Protein AF-0000000079327873 (afdb_homodimer)

Secondary structure (DSSP, 8-state):
---EEEEE-TBTTTEE-HHHHHHHHHHHHHHTT----HHHIIIIITTS-HHHHGGGT---HHHHHHHHHHHHHHGGGGGGG-EE-HHHHHHHHHTTTTEEEEEE-SS-HHHHHHHHHHTT-TTT-SEEE-GGG-SS-TTSTHHHHHHHHHHT--GGGEEEEE-SHHHHHHHHHHTSEEEEE-S--/---EEEEE-TBTTTEE-HHHHHHHHHHHHHHTT----HHHIIIIITTS-HHHHGGGT---HHHHHHHHHHHHHHGGGGGGG-EE-HHHHHHHHHHTTTEEEEEE-SS-HHHHHHHHHHTT-TTT-SEEE-GGG-SS-TTSTHHHHHHHHHHT--GGGEEEEE-SHHHHHHHHHHTSEEEEE-S--

Organism: NCBI:txid704125

InterPro domains:
  IPR006439 HAD hydrolase, subfamily IA [TIGR01509] (125-179)
  IPR023198 Phosphoglycolate phosphatase-like, domain 2 [G3DSA:1.10.150.240] (16-84)
  IPR023214 HAD superfamily [G3DSA:3.40.50.1000] (6-181)
  IPR036412 HAD-like superfamily [SSF56784] (1-181)
  IPR041492 Haloacid dehalogenase-like hydrolase [PF13419] (7-180)
  IPR051600 Beta-phosphoglucomutase-like [PTHR46193] (5-179)

Solvent-accessible surface area (backbone atoms only — not comparable to full-atom values): 19542 Å² total; per-residue (Å²): 135,61,75,27,36,36,36,33,27,43,81,36,38,46,23,32,37,59,58,16,53,49,52,16,42,35,54,32,35,44,77,75,75,43,81,71,55,69,70,56,38,64,73,64,34,63,98,50,59,65,79,74,37,45,56,80,79,41,83,50,65,66,56,50,54,50,36,51,54,44,18,62,69,38,35,73,80,31,50,86,56,44,42,73,35,60,69,58,50,47,40,52,63,31,31,47,81,49,22,44,37,32,38,44,36,80,48,48,60,67,60,50,51,51,55,28,47,74,70,74,39,70,77,68,49,77,43,76,40,30,40,84,73,41,93,49,61,73,47,42,28,52,50,59,49,50,54,28,59,75,69,70,40,56,36,88,42,24,40,34,40,24,49,46,72,47,47,44,47,8,38,56,70,50,60,30,44,41,34,38,40,61,85,51,122,134,60,75,27,36,38,35,33,29,43,79,35,37,44,25,34,37,58,60,17,52,47,52,18,42,36,54,30,33,43,78,75,75,44,79,70,54,68,70,55,38,63,73,64,33,65,97,51,59,64,79,75,37,46,54,80,80,42,84,48,65,66,56,49,54,50,37,52,53,44,18,62,68,38,35,72,77,32,52,85,55,44,42,73,33,59,68,58,49,46,39,53,63,32,31,47,81,49,22,44,38,32,37,43,38,78,49,48,60,66,61,51,51,52,55,28,46,74,70,73,40,71,76,69,48,80,42,76,41,29,39,84,72,42,93,47,62,71,45,42,28,51,50,59,49,50,54,28,58,73,68,70,40,55,35,88,42,23,39,33,43,24,49,46,73,48,44,44,48,8,38,56,71,50,58,30,44,40,34,39,41,60,87,53,122

Foldseek 3Di:
DAQFAEEEEDDQWQKQCLVLLQVLLQVLQVVVPWGDDSVRCVVQPPPDDQVRRVCVGDVDPVSSVSSVVSSLVCSLVRLVPMDGPPVVVVVLVVCVVRYAYEYEYAADPVNVCSNCVVVVNNPVHPYYHYNVNDPDDFVALRSVVVVCVVVVHAQDRYEYEEADPRVVNSNVVRNHHYDHDDDND/DAQFAEEEEDDQWQKQCLVLLQVLLQVLQVVVPWHDDSVRCVVQPPPDDQVRRVCVGDVDPVSSVSSVVSSLVCSLVRLVVMDGPPVVVVVLVVCVVRYAYEYEYAADPVNVCSNCVVVVNNPVHPYYHYNVNDPDDFVALRRVVVVCVVVVHAQDRYEYEEADPRVVNSNVVSNHHYDHDDDND

Nearest PDB structures (foldseek):
  2hdo-assembly1_A  TM=8.797E-01  e=5.248E-13  Lactiplantibacillus plantarum
  7ocn-assembly1_B  TM=8.131E-01  e=1.304E-11  Acinetobacter baumannii ATCC 19606 = CIP 70.34 = JCM 6841
  2go7-assembly3_C  TM=8.819E-01  e=4.145E-11  Streptococcus pneumoniae TIGR4
  7ocr-assembly1_B  TM=7.993E-01  e=1.483E-11  Acinetobacter baumannii ATCC 19606 = CIP 70.34 = JCM 6841
  3e58-assembly1_B  TM=7.347E-01  e=3.206E-11  Streptococcus thermophilus LMG 18311

Structure (mmCIF, N/CA/C/O backbone):
data_AF-0000000079327873-model_v1
#
loop_
_entity.id
_entity.type
_entity.pdbx_description
1 polymer 'Haloacid dehalogenase'
#
loop_
_atom_site.group_PDB
_atom_site.id
_atom_site.type_symbol
_atom_site.label_atom_id
_atom_site.label_alt_id
_atom_site.label_comp_id
_atom_site.label_asym_id
_atom_site.label_entity_id
_atom_site.label_seq_id
_atom_site.pdbx_PDB_ins_code
_atom_site.Cartn_x
_atom_site.Cartn_y
_atom_site.Cartn_z
_atom_site.occupancy
_atom_site.B_iso_or_equiv
_atom_site.auth_seq_id
_atom_site.auth_comp_id
_atom_site.auth_asym_id
_atom_site.auth_atom_id
_atom_site.pdbx_PDB_model_num
ATOM 1 N N . MET A 1 1 ? -18.234 12.242 -15.484 1 80.5 1 MET A N 1
ATOM 2 C CA . MET A 1 1 ? -18.188 11.953 -14.047 1 80.5 1 MET A CA 1
ATOM 3 C C . MET A 1 1 ? -17.281 10.766 -13.766 1 80.5 1 MET A C 1
ATOM 5 O O . MET A 1 1 ? -17.297 9.773 -14.5 1 80.5 1 MET A O 1
ATOM 9 N N . LYS A 1 2 ? -16.281 10.977 -12.758 1 93.81 2 LYS A N 1
ATOM 10 C CA . LYS A 1 2 ? -15.383 9.883 -12.414 1 93.81 2 LYS A CA 1
ATOM 11 C C . LYS A 1 2 ? -16.094 8.836 -11.555 1 93.81 2 LYS A C 1
ATOM 13 O O . LYS A 1 2 ? -16.953 9.172 -10.742 1 93.81 2 LYS A O 1
ATOM 18 N N . GLY A 1 3 ? -15.773 7.648 -11.789 1 96.06 3 GLY A N 1
ATOM 19 C CA . GLY A 1 3 ? -16.484 6.566 -11.133 1 96.06 3 GLY A CA 1
ATOM 20 C C . GLY A 1 3 ? -15.758 6.012 -9.93 1 96.06 3 GLY A C 1
ATOM 21 O O . GLY A 1 3 ? -16.25 5.109 -9.25 1 96.06 3 GLY A O 1
ATOM 22 N N . LYS A 1 4 ? -14.562 6.582 -9.617 1 98.75 4 LYS A N 1
ATOM 23 C CA . LYS A 1 4 ? -13.766 6.047 -8.516 1 98.75 4 LYS A CA 1
ATOM 24 C C . LYS A 1 4 ? -13.156 7.168 -7.68 1 98.75 4 LYS A C 1
ATOM 26 O O . LYS A 1 4 ? -13.164 8.328 -8.086 1 98.75 4 LYS A O 1
ATOM 31 N N . LEU A 1 5 ? -12.703 6.82 -6.461 1 98.88 5 LEU A N 1
ATOM 32 C CA . LEU A 1 5 ? -12.141 7.777 -5.52 1 98.88 5 LEU A CA 1
ATOM 33 C C . LEU A 1 5 ? -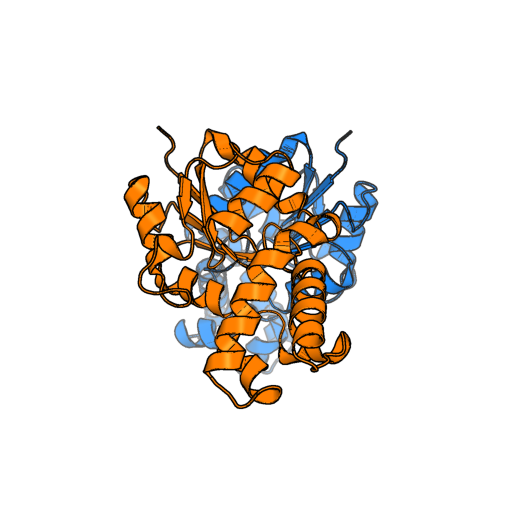10.836 7.25 -4.922 1 98.88 5 LEU A C 1
ATOM 35 O O . LEU A 1 5 ? -10.766 6.09 -4.516 1 98.88 5 LEU A O 1
ATOM 39 N N . ALA A 1 6 ? -9.805 8.031 -5.039 1 98.94 6 ALA A N 1
ATOM 40 C CA . ALA A 1 6 ? -8.562 7.777 -4.309 1 98.94 6 ALA A CA 1
ATOM 41 C C . ALA A 1 6 ? -8.375 8.789 -3.184 1 98.94 6 ALA A C 1
ATOM 43 O O . ALA A 1 6 ? -8.422 10 -3.414 1 98.94 6 ALA A O 1
ATOM 44 N N . ILE A 1 7 ? -8.195 8.281 -1.948 1 98.94 7 ILE A N 1
ATOM 45 C CA . ILE A 1 7 ? -7.996 9.125 -0.775 1 98.94 7 ILE A CA 1
ATOM 46 C C . ILE A 1 7 ? -6.566 8.969 -0.263 1 98.94 7 ILE A C 1
ATOM 48 O O . ILE A 1 7 ? -6.098 7.848 -0.047 1 98.94 7 ILE A O 1
ATOM 52 N N . LEU A 1 8 ? -5.867 10.023 -0.11 1 98.88 8 LEU A N 1
ATOM 53 C CA . LEU A 1 8 ? -4.504 10.008 0.402 1 98.88 8 LEU A CA 1
ATOM 54 C C . LEU A 1 8 ? -4.426 10.703 1.76 1 98.88 8 LEU A C 1
ATOM 56 O O . LEU A 1 8 ? -5.047 11.75 1.964 1 98.88 8 LEU A O 1
ATOM 60 N N . ASP A 1 9 ? -3.668 10.062 2.658 1 98.19 9 ASP A N 1
ATOM 61 C CA . ASP A 1 9 ? -3.219 10.766 3.854 1 98.19 9 ASP A CA 1
ATOM 62 C C . ASP A 1 9 ? -2.064 11.711 3.529 1 98.19 9 ASP A C 1
ATOM 64 O O . ASP A 1 9 ? -1.476 11.633 2.449 1 98.19 9 ASP A O 1
ATOM 68 N N . LEU A 1 10 ? -1.863 12.633 4.441 1 97.44 10 LEU A N 1
ATOM 69 C CA . LEU A 1 10 ? -0.859 13.664 4.191 1 97.44 10 LEU A CA 1
ATOM 70 C C . LEU A 1 10 ? 0.468 13.297 4.848 1 97.44 10 LEU A C 1
ATOM 72 O O . LEU A 1 10 ? 1.388 12.82 4.18 1 97.44 10 LEU A O 1
ATOM 76 N N . ASP A 1 11 ? 0.515 13.336 6.195 1 95 11 ASP A N 1
ATOM 77 C CA . ASP A 1 11 ? 1.751 13.148 6.945 1 95 11 ASP A CA 1
ATOM 78 C C . ASP A 1 11 ? 2.137 11.672 7.004 1 95 11 ASP A C 1
ATOM 80 O O . ASP A 1 11 ? 1.346 10.828 7.438 1 95 11 ASP A O 1
ATOM 84 N N . GLY A 1 12 ? 3.336 11.422 6.512 1 95.44 12 GLY A N 1
ATOM 85 C CA . GLY A 1 12 ? 3.828 10.047 6.516 1 95.44 12 GLY A CA 1
ATOM 86 C C . GLY A 1 12 ? 3.406 9.258 5.293 1 95.44 12 GLY A C 1
ATOM 87 O O . GLY A 1 12 ? 3.885 8.148 5.07 1 95.44 12 GLY A O 1
ATOM 88 N N . THR A 1 13 ? 2.518 9.859 4.445 1 97.56 13 THR A N 1
ATOM 89 C CA . THR A 1 13 ? 1.988 9.18 3.268 1 97.56 13 THR A CA 1
ATOM 90 C C . THR A 1 13 ? 2.369 9.93 1.996 1 97.56 13 THR A C 1
ATOM 92 O O . THR A 1 13 ? 3.303 9.539 1.293 1 97.56 13 THR A O 1
ATOM 95 N N . LEU A 1 14 ? 1.77 11.086 1.778 1 98.19 14 LEU A N 1
ATOM 96 C CA . LEU A 1 14 ? 2.131 11.883 0.614 1 98.19 14 LEU A CA 1
ATOM 97 C C . LEU A 1 14 ? 3.422 12.656 0.862 1 98.19 14 LEU A C 1
ATOM 99 O O . LEU A 1 14 ? 4.184 12.922 -0.072 1 98.19 14 LEU A O 1
ATOM 103 N N . PHE A 1 15 ? 3.637 12.93 2.168 1 97.81 15 PHE A N 1
ATOM 104 C CA . PHE A 1 15 ? 4.844 13.641 2.566 1 97.81 15 PHE A CA 1
ATOM 105 C C . PHE A 1 15 ? 5.523 12.938 3.738 1 97.81 15 PHE A C 1
ATOM 107 O O . PHE A 1 15 ? 4.855 12.461 4.656 1 97.81 15 PHE A O 1
ATOM 114 N N . ASP A 1 16 ? 6.832 12.898 3.678 1 96.88 16 ASP A N 1
ATOM 115 C CA . ASP A 1 16 ? 7.609 12.703 4.895 1 96.88 16 ASP A CA 1
ATOM 116 C C . ASP A 1 16 ? 7.801 14.016 5.648 1 96.88 16 ASP A C 1
ATOM 118 O O . ASP A 1 16 ? 8.609 14.852 5.25 1 96.88 16 ASP A O 1
ATOM 122 N N . THR A 1 17 ? 7.02 14.148 6.719 1 96.31 17 THR A N 1
ATOM 123 C CA . THR A 1 17 ? 7.039 15.398 7.473 1 96.31 17 THR A CA 1
ATOM 124 C C . THR A 1 17 ? 7.691 15.195 8.836 1 96.31 17 THR A C 1
ATOM 126 O O . THR A 1 17 ? 7.586 16.062 9.711 1 96.31 17 THR A O 1
ATOM 129 N N . LYS A 1 18 ? 8.359 14.109 9.047 1 96.12 18 LYS A N 1
ATOM 130 C CA . LYS A 1 18 ? 8.953 13.781 10.336 1 96.12 18 LYS A CA 1
ATOM 131 C C . LYS A 1 18 ? 9.898 14.875 10.805 1 96.12 18 LYS A C 1
ATOM 133 O O . LYS A 1 18 ? 9.781 15.367 11.93 1 96.12 18 LYS A O 1
ATOM 138 N N . GLU A 1 19 ? 10.82 15.289 9.969 1 97.06 19 GLU A N 1
ATOM 139 C CA . GLU A 1 19 ? 11.789 16.312 10.336 1 97.06 19 GLU A CA 1
ATOM 140 C C . GLU A 1 19 ? 11.109 17.672 10.555 1 97.06 19 GLU A C 1
ATOM 142 O O . GLU A 1 19 ? 11.5 18.422 11.438 1 97.06 19 GLU A O 1
ATOM 147 N N . VAL A 1 20 ? 10.117 17.938 9.742 1 97.62 20 VAL A N 1
ATOM 148 C CA . VAL A 1 20 ? 9.352 19.172 9.891 1 97.62 20 VAL A CA 1
ATOM 149 C C . VAL A 1 20 ? 8.727 19.219 11.281 1 97.62 20 VAL A C 1
ATOM 151 O O . VAL A 1 20 ? 8.906 20.203 12.008 1 97.62 20 VAL A O 1
ATOM 154 N N . ASN A 1 21 ? 8.047 18.141 11.633 1 96.38 21 ASN A N 1
ATOM 155 C CA . ASN A 1 21 ? 7.367 18.062 12.922 1 96.38 21 ASN A CA 1
ATOM 156 C C . ASN A 1 21 ? 8.352 18.078 14.086 1 96.38 21 ASN A C 1
ATOM 158 O O . ASN A 1 21 ? 8.125 18.75 15.094 1 96.38 21 ASN A O 1
ATOM 162 N N . TYR A 1 22 ? 9.453 17.391 13.93 1 97.12 22 TYR A N 1
ATOM 163 C CA . TYR A 1 22 ? 10.469 17.359 14.977 1 97.12 22 TYR A CA 1
ATOM 164 C C . TYR A 1 22 ? 11.008 18.766 15.25 1 97.12 22 TYR A C 1
ATOM 166 O O . TYR A 1 22 ? 11.031 19.203 16.406 1 97.12 22 TYR A O 1
ATOM 174 N N . MET A 1 23 ? 11.406 19.453 14.211 1 98.31 23 MET A N 1
ATOM 175 C CA . MET A 1 23 ? 12 20.781 14.367 1 98.31 23 MET A CA 1
ATOM 176 C C . MET A 1 23 ? 10.992 21.75 14.961 1 98.31 23 MET A C 1
ATOM 178 O O . MET A 1 23 ? 11.344 22.578 15.812 1 98.31 23 MET A O 1
ATOM 182 N N . ALA A 1 24 ? 9.773 21.672 14.5 1 97.75 24 ALA A N 1
ATOM 183 C CA . ALA A 1 24 ? 8.727 22.531 15.023 1 97.75 24 ALA A CA 1
ATOM 184 C C . ALA A 1 24 ? 8.5 22.281 16.516 1 97.75 24 ALA A C 1
ATOM 186 O O . ALA A 1 24 ? 8.43 23.219 17.312 1 97.75 24 ALA A O 1
ATOM 187 N N . TYR A 1 25 ? 8.469 21 16.922 1 97.38 25 TYR A N 1
ATOM 188 C CA . TYR A 1 25 ? 8.273 20.672 18.328 1 97.38 25 TYR A CA 1
ATOM 189 C C . TYR A 1 25 ? 9.492 21.062 19.156 1 97.38 25 TYR A C 1
ATOM 191 O O . TYR A 1 25 ? 9.359 21.578 20.266 1 97.38 25 TYR A O 1
ATOM 199 N N . LYS A 1 26 ? 10.641 20.781 18.609 1 97.94 26 LYS A N 1
ATOM 200 C CA . LYS A 1 26 ? 11.867 21.141 19.312 1 97.94 26 LYS A CA 1
ATOM 201 C C . LYS A 1 26 ? 11.898 22.625 19.641 1 97.94 26 LYS A C 1
ATOM 203 O O . LYS A 1 26 ? 12.125 23.016 20.781 1 97.94 26 LYS A O 1
ATOM 208 N N . THR A 1 27 ? 11.641 23.453 18.656 1 98.31 27 THR A N 1
ATOM 209 C CA . THR A 1 27 ? 11.656 24.906 18.844 1 98.31 27 THR A CA 1
ATOM 210 C C . THR A 1 27 ? 10.562 25.344 19.812 1 98.31 27 THR A C 1
ATOM 212 O O . THR A 1 27 ? 10.812 26.141 20.719 1 98.31 27 THR A O 1
ATOM 215 N N . ALA A 1 28 ? 9.32 24.797 19.656 1 97.75 28 ALA A N 1
ATOM 216 C CA . ALA A 1 28 ? 8.211 25.141 20.547 1 97.75 28 ALA A CA 1
ATOM 217 C C . ALA A 1 28 ? 8.539 24.781 22 1 97.75 28 ALA A C 1
ATOM 219 O O . ALA A 1 28 ? 8.305 25.578 22.906 1 97.75 28 ALA A O 1
ATOM 220 N N . LEU A 1 29 ? 9.086 23.594 22.188 1 97.44 29 LEU A N 1
ATOM 221 C CA . LEU A 1 29 ? 9.445 23.125 23.531 1 97.44 29 LEU A CA 1
ATOM 222 C C . LEU A 1 29 ? 10.531 24 24.141 1 97.44 29 LEU A C 1
ATOM 224 O O . LEU A 1 29 ? 10.461 24.359 25.312 1 97.44 29 LEU A O 1
ATOM 228 N N . GLU A 1 30 ? 11.5 24.391 23.344 1 97.44 30 GLU A N 1
ATOM 229 C CA . GLU A 1 30 ? 12.602 25.219 23.812 1 97.44 30 GLU A CA 1
ATOM 230 C C . GLU A 1 30 ? 12.094 26.578 24.328 1 97.44 30 GLU A C 1
ATOM 232 O O . GLU A 1 30 ? 12.617 27.109 25.297 1 97.44 30 GLU A O 1
ATOM 237 N N . GLU A 1 31 ? 11.117 27.109 23.688 1 97 31 GLU A N 1
ATOM 238 C CA . GLU A 1 31 ? 10.531 28.391 24.078 1 97 31 GLU A CA 1
ATOM 239 C C . GLU A 1 31 ? 9.906 28.297 25.469 1 97 31 GLU A C 1
ATOM 241 O O . GLU A 1 31 ? 9.727 29.328 26.141 1 97 31 GLU A O 1
ATOM 246 N N . TYR A 1 32 ? 9.547 27.094 25.938 1 95.5 32 TYR A N 1
ATOM 247 C CA . TYR A 1 32 ? 8.93 26.906 27.234 1 95.5 32 TYR A CA 1
ATOM 248 C C . TYR A 1 32 ? 9.914 26.281 28.219 1 95.5 32 TYR A C 1
ATOM 250 O O . TYR A 1 32 ? 9.531 25.875 29.328 1 95.5 32 TYR A O 1
ATOM 258 N N . GLY A 1 33 ? 11.172 26.094 27.766 1 95.56 33 GLY A N 1
ATOM 259 C CA . GLY A 1 33 ? 12.227 25.656 28.672 1 95.56 33 GLY A CA 1
ATOM 260 C C . GLY A 1 33 ? 12.422 24.156 28.656 1 95.56 33 GLY A C 1
ATOM 261 O O . GLY A 1 33 ? 13.062 23.609 29.547 1 95.56 33 GLY A O 1
ATOM 262 N N . TYR A 1 34 ? 11.812 23.453 27.703 1 96.44 34 TYR A N 1
ATOM 263 C CA . TYR A 1 34 ? 11.969 22.016 27.578 1 96.44 34 TYR A CA 1
ATOM 264 C C . TYR A 1 34 ? 12.828 21.656 26.375 1 96.44 34 TYR A C 1
ATOM 266 O O . TYR A 1 34 ? 13.141 22.531 25.547 1 96.44 34 TYR A O 1
ATOM 274 N N . THR A 1 35 ? 13.289 20.484 26.359 1 95.5 35 THR A N 1
ATOM 275 C CA . THR A 1 35 ? 14.07 19.984 25.234 1 95.5 35 THR A CA 1
ATOM 276 C C . THR A 1 35 ? 13.602 18.594 24.828 1 95.5 35 THR A C 1
ATOM 278 O O . THR A 1 35 ? 12.93 17.906 25.594 1 95.5 35 THR A O 1
ATOM 281 N N . ILE A 1 36 ? 13.859 18.281 23.594 1 96 36 ILE A N 1
ATOM 282 C CA . ILE A 1 36 ? 13.555 16.953 23.078 1 96 36 ILE A CA 1
ATOM 283 C C . ILE A 1 36 ? 14.648 16.5 22.109 1 96 36 ILE A C 1
ATOM 285 O O . ILE A 1 36 ? 15.031 17.266 21.203 1 96 36 ILE A O 1
ATOM 289 N N . GLU A 1 37 ? 15.164 15.312 22.297 1 96.62 37 GLU A N 1
ATOM 290 C CA . GLU A 1 37 ? 16.188 14.75 21.406 1 96.62 37 GLU A CA 1
ATOM 291 C C . GLU A 1 37 ? 15.547 14.07 20.203 1 96.62 37 GLU A C 1
ATOM 293 O O . GLU A 1 37 ? 14.461 13.484 20.312 1 96.62 37 GLU A O 1
ATOM 298 N N . TYR A 1 38 ? 16.25 14.102 19.094 1 96.62 38 TYR A N 1
ATOM 299 C CA . TYR A 1 38 ? 15.719 13.562 17.844 1 96.62 38 TYR A CA 1
ATOM 300 C C . TYR A 1 38 ? 15.391 12.086 17.984 1 96.62 38 TYR A C 1
ATOM 302 O O . TYR A 1 38 ? 14.305 11.641 17.594 1 96.62 38 TYR A O 1
ATOM 310 N N . ASP A 1 39 ? 16.297 11.359 18.578 1 96 39 ASP A N 1
ATOM 311 C CA . ASP A 1 39 ? 16.094 9.922 18.703 1 96 39 ASP A CA 1
ATOM 312 C C . ASP A 1 39 ? 14.875 9.609 19.562 1 96 39 ASP A C 1
ATOM 314 O O . ASP A 1 39 ? 14.117 8.68 19.281 1 96 39 ASP A O 1
ATOM 318 N N . TYR A 1 40 ? 14.766 10.383 20.594 1 95.19 40 TYR A N 1
ATOM 319 C CA . TYR A 1 40 ? 13.602 10.219 21.453 1 95.19 40 TYR A CA 1
ATOM 320 C C . TYR A 1 40 ? 12.312 10.516 20.703 1 95.19 40 TYR A C 1
ATOM 322 O O . TYR A 1 40 ? 11.352 9.75 20.781 1 95.19 40 TYR A O 1
ATOM 330 N N . TYR A 1 41 ? 12.344 11.602 19.984 1 95.56 41 TYR A N 1
ATOM 331 C CA . TYR A 1 41 ? 11.18 11.977 19.188 1 95.56 41 TYR A CA 1
ATOM 332 C C . TYR A 1 41 ? 10.797 10.867 18.219 1 95.56 41 TYR A C 1
ATOM 334 O O . TYR A 1 41 ? 9.625 10.469 18.156 1 95.56 41 TYR A O 1
ATOM 342 N N . CYS A 1 42 ? 11.766 10.312 17.5 1 93.06 42 CYS A N 1
ATOM 343 C CA . CYS A 1 42 ? 11.531 9.281 16.484 1 93.06 42 CYS A CA 1
ATOM 344 C C . CYS A 1 42 ? 10.969 8.016 17.125 1 93.06 42 CYS A C 1
ATOM 346 O O . CYS A 1 42 ? 10.094 7.367 16.547 1 93.06 42 CYS A O 1
ATOM 348 N N . GLN A 1 43 ? 11.359 7.773 18.266 1 91.31 43 GLN A N 1
ATOM 349 C CA . GLN A 1 43 ? 11.023 6.5 18.891 1 91.31 43 GLN A CA 1
ATOM 350 C C . GLN A 1 43 ? 9.695 6.59 19.641 1 91.31 43 GLN A C 1
ATOM 352 O O . GLN A 1 43 ? 8.914 5.641 19.641 1 91.31 43 GLN A O 1
ATOM 357 N N . TYR A 1 44 ? 9.391 7.797 20.188 1 91.06 44 TYR A N 1
ATOM 358 C CA . TYR A 1 44 ? 8.312 7.809 21.156 1 91.06 44 TYR A CA 1
ATOM 359 C C . TYR A 1 44 ? 7.238 8.82 20.781 1 91.06 44 TYR A C 1
ATOM 361 O O . TYR A 1 44 ? 6.145 8.812 21.344 1 91.06 44 TYR A O 1
ATOM 369 N N . CYS A 1 45 ? 7.547 9.648 19.844 1 91.31 45 CYS A N 1
ATOM 370 C CA . CYS A 1 45 ? 6.625 10.758 19.625 1 91.31 45 CYS A CA 1
ATOM 371 C C . CYS A 1 45 ? 6.062 10.719 18.203 1 91.31 45 CYS A C 1
ATOM 373 O O . CYS A 1 45 ? 4.859 10.906 18.016 1 91.31 45 CYS A O 1
ATOM 375 N N . ASN A 1 46 ? 6.922 10.406 17.234 1 90.31 46 ASN A N 1
ATOM 376 C CA . ASN A 1 46 ? 6.535 10.469 15.828 1 90.31 46 ASN A CA 1
ATOM 377 C C . ASN A 1 46 ? 5.336 9.57 15.539 1 90.31 46 ASN A C 1
ATOM 379 O O . ASN A 1 46 ? 5.312 8.406 15.945 1 90.31 46 ASN A O 1
ATOM 383 N N . GLY A 1 47 ? 4.383 10.148 14.836 1 82.44 47 GLY A N 1
ATOM 384 C CA . GLY A 1 47 ? 3.205 9.383 14.438 1 82.44 47 GLY A CA 1
ATOM 385 C C . GLY A 1 47 ? 2.162 9.289 15.539 1 82.44 47 GLY A C 1
ATOM 386 O O . GLY A 1 47 ? 1.106 8.68 15.344 1 82.44 47 GLY A O 1
ATOM 387 N N . ARG A 1 48 ? 2.404 9.859 16.641 1 84.31 48 ARG A N 1
ATOM 388 C CA . ARG A 1 48 ? 1.486 9.797 17.781 1 84.31 48 ARG A CA 1
ATOM 389 C C . ARG A 1 48 ? 0.797 11.141 18 1 84.31 48 ARG A C 1
ATOM 391 O O . ARG A 1 48 ? 1.32 12.18 17.609 1 84.31 48 ARG A O 1
ATOM 398 N N . HIS A 1 49 ? -0.373 10.953 18.625 1 83.56 49 HIS A N 1
ATOM 399 C CA . HIS A 1 49 ? -1.055 12.18 19.016 1 83.56 49 HIS A CA 1
ATOM 400 C C . HIS A 1 49 ? -0.248 12.945 20.062 1 83.56 49 HIS A C 1
ATOM 402 O O . HIS A 1 49 ? 0.359 12.336 20.953 1 83.56 49 HIS A O 1
ATOM 408 N N . TYR A 1 50 ? -0.338 14.219 19.969 1 89.69 50 TYR A N 1
ATOM 409 C CA . TYR A 1 50 ? 0.544 15.039 20.797 1 89.69 50 TYR A CA 1
ATOM 410 C C . TYR A 1 50 ? 0.272 14.812 22.281 1 89.69 50 TYR A C 1
ATOM 412 O O . TYR A 1 50 ? 1.185 14.898 23.094 1 89.69 50 TYR A O 1
ATOM 420 N N . THR A 1 51 ? -0.983 14.484 22.656 1 88.69 51 THR A N 1
ATOM 421 C CA . THR A 1 51 ? -1.322 14.273 24.062 1 88.69 51 THR A CA 1
ATOM 422 C C . THR A 1 51 ? -0.708 12.977 24.578 1 88.69 51 THR A C 1
ATOM 424 O O . THR A 1 51 ? -0.617 12.758 25.781 1 88.69 51 THR A O 1
ATOM 427 N N . ASP A 1 52 ? -0.276 12.148 23.656 1 87.44 52 ASP A N 1
ATOM 428 C CA . ASP A 1 52 ? 0.271 10.852 24.047 1 87.44 52 ASP A CA 1
ATOM 429 C C . ASP A 1 52 ? 1.752 10.969 24.391 1 87.44 52 ASP A C 1
ATOM 431 O O . ASP A 1 52 ? 2.287 10.125 25.109 1 87.44 52 ASP A O 1
ATOM 435 N N . PHE A 1 53 ? 2.371 11.992 23.875 1 90.25 53 PHE A N 1
ATOM 436 C CA . PHE A 1 53 ? 3.807 12 24.141 1 90.25 53 PHE A CA 1
ATOM 437 C C . PHE A 1 53 ? 4.215 13.258 24.891 1 90.25 53 PHE A C 1
ATOM 439 O O . PHE A 1 53 ? 5.207 13.25 25.625 1 90.25 53 PHE A O 1
ATOM 446 N N . LEU A 1 54 ? 3.529 14.383 24.797 1 93.5 54 LEU A N 1
ATOM 447 C CA . LEU A 1 54 ? 3.918 15.609 25.484 1 93.5 54 LEU A CA 1
ATOM 448 C C . LEU A 1 54 ? 3.746 15.477 26.984 1 93.5 54 LEU A C 1
ATOM 450 O O . LEU A 1 54 ? 4.461 16.125 27.766 1 93.5 54 LEU A O 1
ATOM 454 N N . HIS A 1 55 ? 2.828 14.648 27.359 1 91.69 55 HIS A N 1
ATOM 455 C CA . HIS A 1 55 ? 2.566 14.461 28.781 1 91.69 55 HIS A CA 1
ATOM 456 C C . HIS A 1 55 ? 3.77 13.836 29.484 1 91.69 55 HIS A C 1
ATOM 458 O O . HIS A 1 55 ? 3.908 13.961 30.703 1 91.69 55 HIS A O 1
ATOM 464 N N . ASN A 1 56 ? 4.613 13.156 28.719 1 90.31 56 ASN A N 1
ATOM 465 C CA . ASN A 1 56 ? 5.824 12.57 29.281 1 90.31 56 ASN A CA 1
ATOM 466 C C . ASN A 1 56 ? 6.883 13.633 29.562 1 90.31 56 ASN A C 1
ATOM 468 O O . ASN A 1 56 ? 7.816 13.391 30.328 1 90.31 56 ASN A O 1
ATOM 472 N N . ILE A 1 57 ? 6.746 14.789 28.984 1 89.5 57 ILE A N 1
ATOM 473 C CA . ILE A 1 57 ? 7.73 15.859 29.094 1 89.5 57 ILE A CA 1
ATOM 474 C C . ILE A 1 57 ? 7.188 16.969 29.984 1 89.5 57 ILE A C 1
ATOM 476 O O . ILE A 1 57 ? 7.926 17.562 30.781 1 89.5 57 ILE A O 1
ATOM 480 N N . ILE A 1 58 ? 5.895 17.203 29.844 1 90.38 58 ILE A N 1
ATOM 481 C CA . ILE A 1 58 ? 5.227 18.344 30.484 1 90.38 58 ILE A CA 1
ATOM 482 C C . ILE A 1 58 ? 4.012 17.844 31.266 1 90.38 58 ILE A C 1
ATOM 484 O O . ILE A 1 58 ? 3.195 17.078 30.75 1 90.38 58 ILE A O 1
ATOM 488 N N . LYS A 1 59 ? 3.822 18.328 32.5 1 88.12 59 LYS A N 1
ATOM 489 C CA . LYS A 1 59 ? 2.725 17.844 33.312 1 88.12 59 LYS A CA 1
ATOM 490 C C . LYS A 1 59 ? 1.511 18.766 33.219 1 88.12 59 LYS A C 1
ATOM 492 O O . LYS A 1 59 ? 0.369 18.312 33.281 1 88.12 59 LYS A O 1
ATOM 497 N N . SER A 1 60 ? 1.718 19.969 32.844 1 91.56 60 SER A N 1
ATOM 498 C CA . SER A 1 60 ? 0.634 20.938 32.781 1 91.56 60 SER A CA 1
ATOM 499 C C . SER A 1 60 ? -0.159 20.781 31.484 1 91.56 60 SER A C 1
ATOM 501 O O . SER A 1 60 ? 0.388 20.938 30.391 1 91.56 60 SER A O 1
ATOM 503 N N . LYS A 1 61 ? -1.418 20.609 31.594 1 92.81 61 LYS A N 1
ATOM 504 C CA . LYS A 1 61 ? -2.289 20.469 30.422 1 92.81 61 LYS A CA 1
ATOM 505 C C . LYS A 1 61 ? -2.318 21.766 29.609 1 92.81 61 LYS A C 1
ATOM 507 O O . LYS A 1 61 ? -2.322 21.719 28.375 1 92.81 61 LYS A O 1
ATOM 512 N N . ASP A 1 62 ? -2.359 22.766 30.297 1 93.88 62 ASP A N 1
ATOM 513 C CA . ASP A 1 62 ? -2.377 24.062 29.609 1 93.88 62 ASP A CA 1
ATOM 514 C C . ASP A 1 62 ? -1.1 24.266 28.797 1 93.88 62 ASP A C 1
ATOM 516 O O . ASP A 1 62 ? -1.152 24.734 27.672 1 93.88 62 ASP A O 1
ATOM 520 N N . GLU A 1 63 ? -0.03 23.922 29.406 1 94.56 63 GLU A N 1
ATOM 521 C CA . GLU A 1 63 ? 1.244 24.078 28.703 1 94.56 63 GLU A CA 1
ATOM 522 C C . GLU A 1 63 ? 1.311 23.156 27.484 1 94.56 63 GLU A C 1
ATOM 524 O O . GLU A 1 63 ? 1.832 23.547 26.438 1 94.56 63 GLU A O 1
ATOM 529 N N . ILE A 1 64 ? 0.757 22 27.656 1 95.81 64 ILE A N 1
ATOM 530 C CA . ILE A 1 64 ? 0.726 21.047 26.547 1 95.81 64 ILE A CA 1
ATOM 531 C C . ILE A 1 64 ? -0.028 21.656 25.359 1 95.81 64 ILE A C 1
ATOM 533 O O . ILE A 1 64 ? 0.469 21.641 24.234 1 95.81 64 ILE A O 1
ATOM 537 N N . GLU A 1 65 ? -1.138 22.172 25.594 1 95.69 65 GLU A N 1
ATOM 538 C CA . GLU A 1 65 ? -1.952 22.766 24.547 1 95.69 65 GLU A CA 1
ATOM 539 C C . GLU A 1 65 ? -1.248 23.969 23.906 1 95.69 65 GLU A C 1
ATOM 541 O O . GLU A 1 65 ? -1.268 24.125 22.688 1 95.69 65 GLU A O 1
ATOM 546 N N . ASN A 1 66 ? -0.636 24.734 24.781 1 96.38 66 ASN A N 1
ATOM 547 C CA . ASN A 1 66 ? 0.075 25.906 24.297 1 96.38 66 ASN A CA 1
ATOM 548 C C . ASN A 1 66 ? 1.263 25.516 23.406 1 96.38 66 ASN A C 1
ATOM 550 O O . ASN A 1 66 ? 1.513 26.156 22.391 1 96.38 66 ASN A O 1
ATOM 554 N N . ILE A 1 67 ? 1.938 24.562 23.812 1 96.44 67 ILE A N 1
ATOM 555 C CA . ILE A 1 67 ? 3.102 24.109 23.062 1 96.44 67 ILE A CA 1
ATOM 556 C C . ILE A 1 67 ? 2.658 23.531 21.719 1 96.44 67 ILE A C 1
ATOM 558 O O . ILE A 1 67 ? 3.281 23.797 20.688 1 96.44 67 ILE A O 1
ATOM 562 N N . HIS A 1 68 ? 1.614 22.797 21.734 1 95.38 68 HIS A N 1
ATOM 563 C CA . HIS A 1 68 ? 1.09 22.25 20.484 1 95.38 68 HIS A CA 1
ATOM 564 C C . HIS A 1 68 ? 0.647 23.359 19.531 1 95.38 68 HIS A C 1
ATOM 566 O O . HIS A 1 68 ? 0.917 23.297 18.328 1 95.38 68 HIS A O 1
ATOM 572 N N . LYS A 1 69 ? -0.018 24.312 20.062 1 95.62 69 LYS A N 1
ATOM 573 C CA . LYS A 1 69 ? -0.42 25.469 19.266 1 95.62 69 LYS A CA 1
ATOM 574 C C . LYS A 1 69 ? 0.795 26.172 18.672 1 95.62 69 LYS A C 1
ATOM 576 O O . LYS A 1 69 ? 0.788 26.562 17.5 1 95.62 69 LYS A O 1
ATOM 581 N N . ARG A 1 70 ? 1.774 26.344 19.531 1 97 70 ARG A N 1
ATOM 582 C CA . ARG A 1 70 ? 3.006 26.984 19.078 1 97 70 ARG A CA 1
ATOM 583 C C . ARG A 1 70 ? 3.676 26.172 17.984 1 97 70 ARG A C 1
ATOM 585 O O . ARG A 1 70 ? 4.152 26.734 16.984 1 97 70 ARG A O 1
ATOM 592 N N . LYS A 1 71 ? 3.715 24.891 18.156 1 97 71 LYS A N 1
ATOM 593 C CA . LYS A 1 71 ? 4.266 23.984 17.141 1 97 71 LYS A CA 1
ATOM 594 C C . LYS A 1 71 ? 3.562 24.172 15.797 1 97 71 LYS A C 1
ATOM 596 O O . LYS A 1 71 ? 4.211 24.219 14.75 1 97 71 LYS A O 1
ATOM 601 N N . LYS A 1 72 ? 2.264 24.297 15.758 1 95.44 72 LYS A N 1
ATOM 602 C CA . LYS A 1 72 ? 1.481 24.484 14.539 1 95.44 72 LYS A CA 1
ATOM 603 C C . LYS A 1 72 ? 1.882 25.781 13.836 1 95.44 72 LYS A C 1
ATOM 605 O O . LYS A 1 72 ? 1.97 25.828 12.609 1 95.44 72 LYS A O 1
ATOM 610 N N . GLU A 1 73 ? 2.184 26.734 14.648 1 96.44 73 GLU A N 1
ATOM 611 C CA . GLU A 1 73 ? 2.586 28.031 14.102 1 96.44 73 GLU A CA 1
ATOM 612 C C . GLU A 1 73 ? 3.973 27.953 13.469 1 96.44 73 GLU A C 1
ATOM 614 O O . GLU A 1 73 ? 4.258 28.656 12.508 1 96.44 73 GLU A O 1
ATOM 619 N N . LEU A 1 74 ? 4.773 27.109 14.008 1 97.44 74 LEU A N 1
ATOM 620 C CA . LEU A 1 74 ? 6.168 27.016 13.594 1 97.44 74 LEU A CA 1
ATOM 621 C C . LEU A 1 74 ? 6.32 26.062 12.414 1 97.44 74 LEU A C 1
ATOM 623 O O . LEU A 1 74 ? 7.355 26.047 11.742 1 97.44 74 LEU A O 1
ATOM 627 N N . TYR A 1 75 ? 5.277 25.297 12.141 1 96.75 75 TYR A N 1
ATOM 628 C CA . TYR A 1 75 ? 5.289 24.219 11.148 1 96.75 75 TYR A CA 1
ATOM 629 C C . TYR A 1 75 ? 5.793 24.734 9.805 1 96.75 75 TYR A C 1
ATOM 631 O O . TYR A 1 75 ? 6.719 24.156 9.219 1 96.75 75 TYR A O 1
ATOM 639 N N . SER A 1 76 ? 5.316 25.875 9.336 1 96.5 76 SER A N 1
ATOM 640 C CA . SER A 1 76 ? 5.605 26.391 8 1 96.5 76 SER A CA 1
ATOM 641 C C . SER A 1 76 ? 7.078 26.766 7.859 1 96.5 76 SER A C 1
ATOM 643 O O . SER A 1 76 ? 7.641 26.703 6.766 1 96.5 76 SER A O 1
ATOM 645 N N . LYS A 1 77 ? 7.672 27.109 8.984 1 97.38 77 LYS A N 1
ATOM 646 C CA . LYS A 1 77 ? 9.07 27.531 8.984 1 97.38 77 LYS A CA 1
ATOM 647 C C . LYS A 1 77 ? 9.984 26.375 8.562 1 97.38 77 LYS A C 1
ATOM 649 O O . LYS A 1 77 ? 11.078 26.609 8.047 1 97.38 77 LYS A O 1
ATOM 654 N N . TYR A 1 78 ? 9.516 25.203 8.664 1 98.25 78 TYR A N 1
ATOM 655 C CA . TYR A 1 78 ? 10.422 24.062 8.5 1 98.25 78 TYR A CA 1
ATOM 656 C C . TYR A 1 78 ? 10.016 23.219 7.305 1 98.25 78 TYR A C 1
ATOM 658 O O . TYR A 1 78 ? 10.523 22.109 7.129 1 98.25 78 TYR A O 1
ATOM 666 N N . LEU A 1 79 ? 9.172 23.703 6.445 1 98.25 79 LEU A N 1
ATOM 667 C CA . LEU A 1 79 ? 8.602 22.922 5.34 1 98.25 79 LEU A CA 1
ATOM 668 C C . LEU A 1 79 ? 9.68 22.562 4.324 1 98.25 79 LEU A C 1
ATOM 670 O O . LEU A 1 79 ? 9.484 21.656 3.506 1 98.25 79 LEU A O 1
ATOM 674 N N . ASP A 1 80 ? 10.82 23.281 4.379 1 97.94 80 ASP A N 1
ATOM 675 C CA . ASP A 1 80 ? 11.938 22.938 3.494 1 97.94 80 ASP A CA 1
ATOM 676 C C . ASP A 1 80 ? 12.461 21.531 3.781 1 97.94 80 ASP A C 1
ATOM 678 O O . ASP A 1 80 ? 13.133 20.938 2.941 1 97.94 80 ASP A O 1
ATOM 682 N N . ASN A 1 81 ? 12.109 21.031 4.961 1 97.69 81 ASN A N 1
ATOM 683 C CA . ASN A 1 81 ? 12.586 19.703 5.359 1 97.69 81 ASN A CA 1
ATOM 684 C C . ASN A 1 81 ? 11.594 18.609 4.98 1 97.69 81 ASN A C 1
ATOM 686 O O . ASN A 1 81 ? 11.859 17.422 5.203 1 97.69 81 ASN A O 1
ATOM 690 N N . ALA A 1 82 ? 10.484 18.984 4.391 1 97.94 82 ALA A N 1
ATOM 691 C CA . ALA A 1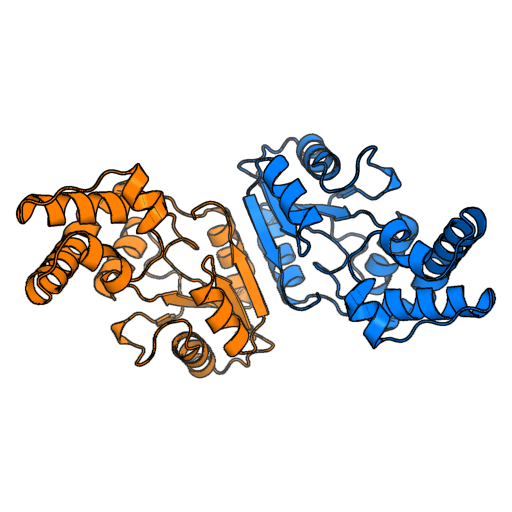 82 ? 9.5 17.984 3.963 1 97.94 82 ALA A CA 1
ATOM 692 C C . ALA A 1 82 ? 9.953 17.281 2.688 1 97.94 82 ALA A C 1
ATOM 694 O O . ALA A 1 82 ? 10.531 17.906 1.798 1 97.94 82 ALA A O 1
ATOM 695 N N . ILE A 1 83 ? 9.711 15.992 2.609 1 97.38 83 ILE A N 1
ATOM 696 C CA . ILE A 1 83 ? 10.047 15.219 1.42 1 97.38 83 ILE A CA 1
ATOM 697 C C . ILE A 1 83 ? 8.773 14.68 0.774 1 97.38 83 ILE A C 1
ATOM 699 O O . ILE A 1 83 ? 7.98 13.992 1.424 1 97.38 83 ILE A O 1
ATOM 703 N N . LEU A 1 84 ? 8.57 15.023 -0.507 1 97.88 84 LEU A N 1
ATOM 704 C CA . LEU A 1 84 ? 7.414 14.578 -1.271 1 97.88 84 LEU A CA 1
ATOM 705 C C . LEU A 1 84 ? 7.586 13.125 -1.721 1 97.88 84 LEU A C 1
ATOM 707 O O . LEU A 1 84 ? 8.656 12.75 -2.205 1 97.88 84 LEU A O 1
ATOM 711 N N . ASN A 1 85 ? 6.598 12.328 -1.447 1 97.75 85 ASN A N 1
ATOM 712 C CA . ASN A 1 85 ? 6.539 10.977 -1.993 1 97.75 85 ASN A CA 1
ATOM 713 C C . ASN A 1 85 ? 6.242 10.992 -3.488 1 97.75 85 ASN A C 1
ATOM 715 O O . ASN A 1 85 ? 5.078 10.938 -3.895 1 97.75 85 ASN A O 1
ATOM 719 N N . GLU A 1 86 ? 7.266 10.93 -4.234 1 96.88 86 GLU A N 1
ATOM 720 C CA . GLU A 1 86 ? 7.145 11.102 -5.68 1 96.88 86 GLU A CA 1
ATOM 721 C C . GLU A 1 86 ? 6.398 9.93 -6.312 1 96.88 86 GLU A C 1
ATOM 723 O O . GLU A 1 86 ? 5.641 10.117 -7.266 1 96.88 86 GLU A O 1
ATOM 728 N N . HIS A 1 87 ? 6.621 8.742 -5.824 1 97.81 87 HIS A N 1
ATOM 729 C CA . HIS A 1 87 ? 5.918 7.582 -6.363 1 97.81 87 HIS A CA 1
ATOM 730 C C . HIS A 1 87 ? 4.414 7.703 -6.148 1 97.81 87 HIS A C 1
ATOM 732 O O . HIS A 1 87 ? 3.629 7.461 -7.066 1 97.81 87 HIS A O 1
ATOM 738 N N . LEU A 1 88 ? 4.02 8.117 -4.945 1 98.12 88 LEU A N 1
ATOM 739 C CA . LEU A 1 88 ? 2.594 8.242 -4.652 1 98.12 88 LEU A CA 1
ATOM 740 C C . LEU A 1 88 ? 1.971 9.375 -5.469 1 98.12 88 LEU A C 1
ATOM 742 O O . LEU A 1 88 ? 0.846 9.242 -5.961 1 98.12 88 LEU A O 1
ATOM 746 N N . LEU A 1 89 ? 2.725 10.445 -5.645 1 98.31 89 LEU A N 1
ATOM 747 C CA . LEU A 1 89 ? 2.232 11.539 -6.469 1 98.31 89 LEU A CA 1
ATOM 748 C C . LEU A 1 89 ? 2.037 11.086 -7.91 1 98.31 89 LEU A C 1
ATOM 750 O O . LEU A 1 89 ? 1.021 11.406 -8.531 1 98.31 89 LEU A O 1
ATOM 754 N N . ASN A 1 90 ? 2.986 10.352 -8.445 1 97.88 90 ASN A N 1
ATOM 755 C CA . ASN A 1 90 ? 2.889 9.844 -9.805 1 97.88 90 ASN A CA 1
ATOM 756 C C . ASN A 1 90 ? 1.692 8.914 -9.977 1 97.88 90 ASN A C 1
ATOM 758 O O . ASN A 1 90 ? 1.002 8.953 -10.992 1 97.88 90 ASN A O 1
ATOM 762 N N . ILE A 1 91 ? 1.456 8.117 -8.984 1 98.31 91 ILE A N 1
ATOM 763 C CA . ILE A 1 91 ? 0.311 7.215 -8.992 1 98.31 91 ILE A CA 1
ATOM 764 C C . ILE A 1 91 ? -0.984 8.02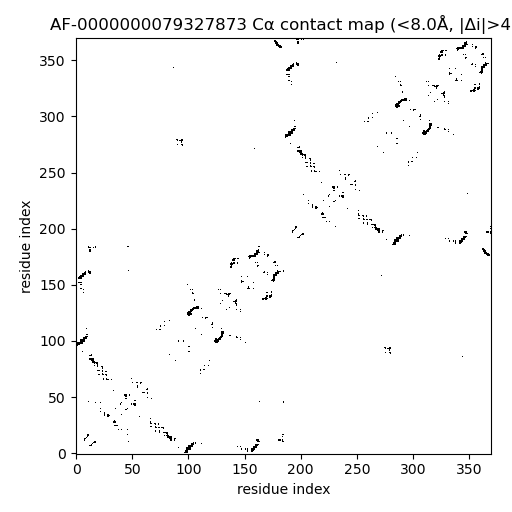3 -9.023 1 98.31 91 ILE A C 1
ATOM 766 O O . ILE A 1 91 ? -1.859 7.777 -9.852 1 98.31 91 ILE A O 1
ATOM 770 N N . ALA A 1 92 ? -1.073 8.977 -8.117 1 98.56 92 ALA A N 1
ATOM 771 C CA . ALA A 1 92 ? -2.27 9.805 -8.055 1 98.56 92 ALA A CA 1
ATOM 772 C C . ALA A 1 92 ? -2.502 10.539 -9.375 1 98.56 92 ALA A C 1
ATOM 774 O O . ALA A 1 92 ? -3.627 10.578 -9.883 1 98.56 92 ALA A O 1
ATOM 775 N N . ARG A 1 93 ? -1.438 11.07 -9.977 1 98 93 ARG A N 1
ATOM 776 C CA . ARG A 1 93 ? -1.521 11.766 -11.258 1 98 93 ARG A CA 1
ATOM 777 C C . ARG A 1 93 ? -1.987 10.828 -12.359 1 98 93 ARG A C 1
ATOM 779 O O . ARG A 1 93 ? -2.785 11.219 -13.219 1 98 93 ARG A O 1
ATOM 786 N N . GLY A 1 94 ? -1.532 9.648 -12.367 1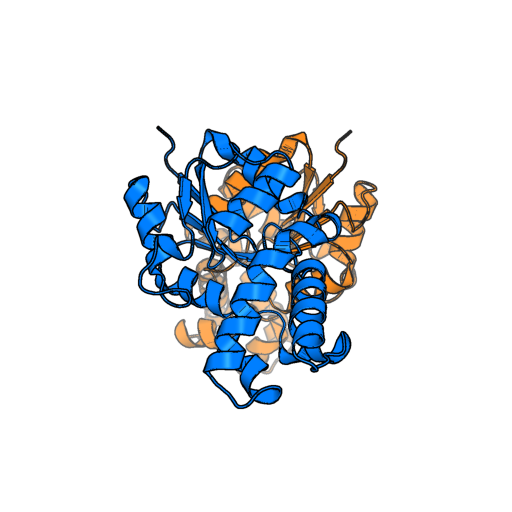 97.38 94 GLY A N 1
ATOM 787 C CA . GLY A 1 94 ? -1.822 8.68 -13.422 1 97.38 94 GLY A CA 1
ATOM 788 C C . GLY A 1 94 ? -3.273 8.242 -13.438 1 97.38 94 GLY A C 1
ATOM 789 O O . GLY A 1 94 ? -3.807 7.891 -14.492 1 97.38 94 GLY A O 1
ATOM 790 N N . ILE A 1 95 ? -3.928 8.32 -12.25 1 97.94 95 ILE A N 1
ATOM 791 C CA . ILE A 1 95 ? -5.266 7.738 -12.203 1 97.94 95 ILE A CA 1
ATOM 792 C C . ILE A 1 95 ? -6.312 8.844 -12.141 1 97.94 95 ILE A C 1
ATOM 794 O O . ILE A 1 95 ? -7.508 8.57 -12.008 1 97.94 95 ILE A O 1
ATOM 798 N N . LYS A 1 96 ? -5.93 10.031 -12.289 1 96.81 96 LYS A N 1
ATOM 799 C CA . LYS A 1 96 ? -6.781 11.188 -12.008 1 96.81 96 LYS A CA 1
ATOM 800 C C . LYS A 1 96 ? -7.926 11.273 -13.016 1 96.81 96 LYS A C 1
ATOM 802 O O . LYS A 1 96 ? -8.906 11.992 -12.789 1 96.81 96 LYS A O 1
ATOM 807 N N . GLU A 1 97 ? -7.809 10.609 -14.172 1 95.88 97 GLU A N 1
ATOM 808 C CA . GLU A 1 97 ? -8.883 10.656 -15.156 1 95.88 97 GLU A CA 1
ATOM 809 C C . GLU A 1 97 ? -10.07 9.805 -14.727 1 95.88 97 GLU A C 1
ATOM 811 O O . GLU A 1 97 ? -11.219 10.117 -15.047 1 95.88 97 GLU A O 1
ATOM 816 N N . GLU A 1 98 ? -9.727 8.766 -13.961 1 97.25 98 GLU A N 1
ATOM 817 C CA . GLU A 1 98 ? -10.773 7.828 -13.57 1 97.25 98 GLU A CA 1
ATOM 818 C C . GLU A 1 98 ? -11.164 8.008 -12.109 1 97.25 98 GLU A C 1
ATOM 820 O O . GLU A 1 98 ? -12.242 7.578 -11.688 1 97.25 98 GLU A O 1
ATOM 825 N N . TYR A 1 99 ? -10.305 8.633 -11.367 1 98.75 99 TYR A N 1
ATOM 826 C CA . TYR A 1 99 ? -10.508 8.773 -9.93 1 98.75 99 TYR A CA 1
ATOM 827 C C . TYR A 1 99 ? -10.609 10.242 -9.531 1 98.75 99 TYR A C 1
ATOM 829 O O . TYR A 1 99 ? -9.797 11.07 -9.961 1 98.75 99 TYR A O 1
ATOM 837 N N . TYR A 1 100 ? -11.594 10.531 -8.695 1 98.81 100 TYR A N 1
ATOM 838 C CA . TYR A 1 100 ? -11.438 11.727 -7.879 1 98.81 100 TYR A CA 1
ATOM 839 C C . TYR A 1 100 ? -10.297 11.562 -6.879 1 98.81 100 TYR A C 1
ATOM 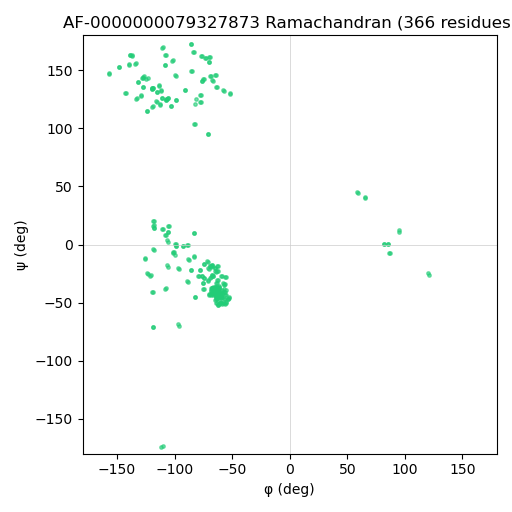841 O O . TYR A 1 100 ? -10.078 10.469 -6.355 1 98.81 100 TYR A O 1
ATOM 849 N N . LEU A 1 101 ? -9.594 12.617 -6.715 1 98.88 101 LEU A N 1
ATOM 850 C CA . LEU A 1 101 ? -8.516 12.625 -5.727 1 98.88 101 LEU A CA 1
ATOM 851 C C . LEU A 1 101 ? -8.906 13.453 -4.508 1 98.88 101 LEU A C 1
ATOM 853 O O . LEU A 1 101 ? -9.289 14.617 -4.641 1 98.88 101 LEU A O 1
ATOM 857 N N . SER A 1 102 ? -8.844 12.867 -3.32 1 98.88 102 SER A N 1
ATOM 858 C CA . SER A 1 102 ? -9.125 13.562 -2.07 1 98.88 102 SER A CA 1
ATOM 859 C C . SER A 1 102 ? -7.984 13.391 -1.073 1 98.88 102 SER A C 1
ATOM 861 O O . SER A 1 102 ? -7.312 12.359 -1.064 1 98.88 102 SER A O 1
ATOM 863 N N . LEU A 1 103 ? -7.801 14.414 -0.376 1 98.81 103 LEU A N 1
ATOM 864 C CA . LEU A 1 103 ? -6.883 14.367 0.756 1 98.81 103 LEU A CA 1
ATOM 865 C C . LEU A 1 103 ? -7.648 14.352 2.076 1 98.81 103 LEU A C 1
ATOM 867 O O . LEU A 1 103 ? -8.555 15.164 2.283 1 98.81 103 LEU A O 1
ATOM 871 N N . VAL A 1 104 ? -7.363 13.352 2.945 1 98.62 104 VAL A N 1
ATOM 872 C CA . VAL A 1 104 ? -7.945 13.281 4.281 1 98.62 104 VAL A CA 1
ATOM 873 C C . VAL A 1 104 ? -6.836 13.203 5.328 1 98.62 104 VAL A C 1
ATOM 875 O O . VAL A 1 104 ? -6.051 12.25 5.336 1 98.62 104 VAL A O 1
ATOM 878 N N . THR A 1 105 ? -6.73 14.195 6.152 1 97 105 THR A N 1
ATOM 879 C CA . THR A 1 105 ? -5.648 14.305 7.125 1 97 105 THR A CA 1
ATOM 880 C C . THR A 1 105 ? -6.168 14.828 8.461 1 97 105 THR A C 1
ATOM 882 O O . THR A 1 105 ? -7.23 15.453 8.516 1 97 105 THR A O 1
ATOM 885 N N . THR A 1 106 ? -5.43 14.477 9.523 1 93.81 106 THR A N 1
ATOM 886 C CA . THR A 1 106 ? -5.766 15.016 10.828 1 93.81 106 THR A CA 1
ATOM 887 C C . THR A 1 106 ? -5.047 16.344 11.07 1 93.81 106 THR A C 1
ATOM 889 O O . THR A 1 106 ? -5.254 16.984 12.102 1 93.81 106 THR A O 1
ATOM 892 N N . ALA A 1 107 ? -4.258 16.797 10.141 1 94 107 ALA A N 1
ATOM 893 C CA . ALA A 1 107 ? -3.584 18.094 10.242 1 94 107 ALA A CA 1
ATOM 894 C C . ALA A 1 107 ? -4.582 19.25 10.125 1 94 107 ALA A C 1
ATOM 896 O O . ALA A 1 107 ? -5.703 19.047 9.648 1 94 107 ALA A O 1
ATOM 897 N N . SER A 1 108 ? -4.152 20.406 10.57 1 94.62 108 SER A N 1
ATOM 898 C CA . SER A 1 108 ? -4.992 21.594 10.445 1 94.62 108 SER A CA 1
ATOM 899 C C . SER A 1 108 ? -5.105 22.047 8.992 1 94.62 108 SER A C 1
ATOM 901 O O . SER A 1 108 ? -4.234 21.734 8.172 1 94.62 108 SER A O 1
ATOM 903 N N . ARG A 1 109 ? -6.16 22.781 8.68 1 97.12 109 ARG A N 1
ATOM 904 C CA . ARG A 1 109 ? -6.34 23.359 7.348 1 97.12 109 ARG A CA 1
ATOM 905 C C . ARG A 1 109 ? -5.152 24.234 6.965 1 97.12 109 ARG A C 1
ATOM 907 O O . ARG A 1 109 ? -4.641 24.141 5.848 1 97.12 109 ARG A O 1
ATOM 914 N N . LYS A 1 110 ? -4.707 24.969 7.906 1 96.88 110 LYS A N 1
ATOM 915 C CA . LYS A 1 110 ? -3.598 25.891 7.664 1 96.88 110 LYS A CA 1
ATOM 916 C C . LYS A 1 110 ? -2.334 25.125 7.27 1 96.88 110 LYS A C 1
ATOM 918 O O . LYS A 1 110 ? -1.729 25.406 6.234 1 96.88 110 LYS A O 1
ATOM 923 N N . ASN A 1 111 ? -1.959 24.141 8.055 1 97.38 111 ASN A N 1
ATOM 924 C CA . ASN A 1 111 ? -0.745 23.375 7.789 1 97.38 111 ASN A CA 1
ATOM 925 C C . ASN A 1 111 ? -0.849 22.594 6.484 1 97.38 111 ASN A C 1
ATOM 927 O O . ASN A 1 111 ? 0.126 22.484 5.738 1 97.38 111 ASN A O 1
ATOM 931 N N . THR A 1 112 ? -2.051 22.109 6.234 1 98.31 112 THR A N 1
ATOM 932 C CA . THR A 1 112 ? -2.293 21.344 5.016 1 98.31 112 THR A CA 1
ATOM 933 C C . THR A 1 112 ? -2.111 22.234 3.783 1 98.31 112 THR A C 1
ATOM 935 O O . THR A 1 112 ? -1.386 21.859 2.854 1 98.31 112 THR A O 1
ATOM 938 N N . GLU A 1 113 ? -2.693 23.391 3.812 1 98.12 113 GLU A N 1
ATOM 939 C CA . GLU A 1 113 ? -2.6 24.312 2.682 1 98.12 113 GLU A CA 1
ATOM 940 C C . GLU A 1 113 ? -1.17 24.812 2.494 1 98.12 113 GLU A C 1
ATOM 942 O O . GLU A 1 113 ? -0.7 24.938 1.363 1 98.12 113 GLU A O 1
ATOM 947 N N . GLU A 1 114 ? -0.496 25.016 3.555 1 98 114 GLU A N 1
ATOM 948 C CA . GLU A 1 114 ? 0.87 25.516 3.488 1 98 114 GLU A CA 1
ATOM 949 C C . GLU A 1 114 ? 1.799 24.531 2.801 1 98 114 GLU A C 1
ATOM 951 O O . GLU A 1 114 ? 2.584 24.906 1.927 1 98 114 GLU A O 1
ATOM 956 N N . ILE A 1 115 ? 1.686 23.281 3.137 1 98.56 115 ILE A N 1
ATOM 957 C CA . ILE A 1 115 ? 2.598 22.297 2.545 1 98.56 115 ILE A CA 1
ATOM 958 C C . ILE A 1 115 ? 2.195 22.031 1.097 1 98.56 115 ILE A C 1
ATOM 960 O O . ILE A 1 115 ? 3.055 21.891 0.224 1 98.56 115 ILE A O 1
ATOM 964 N N . LEU A 1 116 ? 0.907 21.984 0.818 1 98.69 116 LEU A N 1
ATOM 965 C CA . LEU A 1 116 ? 0.461 21.766 -0.554 1 98.69 116 LEU A CA 1
ATOM 966 C C . LEU A 1 116 ? 0.902 22.922 -1.453 1 98.69 116 LEU A C 1
ATOM 968 O O . LEU A 1 116 ? 1.353 22.688 -2.58 1 98.69 116 LEU A O 1
ATOM 972 N N . ASP A 1 117 ? 0.805 24.109 -0.906 1 98.12 117 ASP A N 1
ATOM 973 C CA . ASP A 1 117 ? 1.223 25.281 -1.677 1 98.12 117 ASP A CA 1
ATOM 974 C C . ASP A 1 117 ? 2.734 25.281 -1.901 1 98.12 117 ASP A C 1
ATOM 976 O O . ASP A 1 117 ? 3.203 25.578 -3.002 1 98.12 117 ASP A O 1
ATOM 980 N N . LYS A 1 118 ? 3.449 24.938 -0.892 1 97.81 118 LYS A N 1
ATOM 981 C CA . LYS A 1 118 ? 4.906 24.891 -0.976 1 97.81 118 LYS A CA 1
ATOM 982 C C . LYS A 1 118 ? 5.359 23.969 -2.098 1 97.81 118 LYS A C 1
ATOM 984 O O . LYS A 1 118 ? 6.344 24.25 -2.785 1 97.81 118 LYS A O 1
ATOM 989 N N . PHE A 1 119 ? 4.641 22.922 -2.354 1 98.19 119 PHE A N 1
ATOM 990 C CA . PHE A 1 119 ? 5.039 21.922 -3.33 1 98.19 119 PHE A CA 1
ATOM 991 C C . PHE A 1 119 ? 4.211 22.047 -4.602 1 98.19 119 PHE A C 1
ATOM 993 O O . PHE A 1 119 ? 4.148 21.109 -5.402 1 98.19 119 PHE A O 1
ATOM 1000 N N . PHE A 1 120 ? 3.441 23.109 -4.754 1 98.06 120 PHE A N 1
ATOM 1001 C CA . PHE A 1 120 ? 2.676 23.453 -5.945 1 98.06 120 PHE A CA 1
ATOM 1002 C C . PHE A 1 120 ? 1.582 22.422 -6.207 1 98.06 120 PHE A C 1
ATOM 1004 O O . PHE A 1 120 ? 1.334 22.047 -7.355 1 98.06 120 PHE A O 1
ATOM 1011 N N . LEU A 1 121 ? 0.952 22 -5.109 1 98.38 121 LEU A N 1
ATOM 1012 C CA . LEU A 1 121 ? -0.118 21.016 -5.211 1 98.38 121 LEU A CA 1
ATOM 1013 C C . LEU A 1 121 ? -1.436 21.578 -4.699 1 98.38 121 LEU A C 1
ATOM 1015 O O . LEU A 1 121 ? -2.354 20.828 -4.359 1 98.38 121 LEU A O 1
ATOM 1019 N N . GLY A 1 122 ? -1.545 22.859 -4.652 1 97 122 GLY A N 1
ATOM 1020 C CA . GLY A 1 122 ? -2.701 23.531 -4.074 1 97 122 GLY A CA 1
ATOM 1021 C C . GLY A 1 122 ? -4.004 23.172 -4.766 1 97 122 GLY A C 1
ATOM 1022 O O . GLY A 1 122 ? -5.066 23.172 -4.141 1 97 122 GLY A O 1
ATOM 1023 N N . THR A 1 123 ? -3.947 22.781 -6.098 1 97.38 123 THR A N 1
ATOM 1024 C CA . THR A 1 123 ? -5.148 22.469 -6.871 1 97.38 123 THR A CA 1
ATOM 1025 C C . THR A 1 123 ? -5.133 21.016 -7.34 1 97.38 123 THR A C 1
ATOM 1027 O O . THR A 1 123 ? -5.84 20.656 -8.281 1 97.38 123 THR A O 1
ATOM 1030 N N . PHE A 1 124 ? -4.352 20.25 -6.781 1 98.25 124 PHE A N 1
ATOM 1031 C CA . PHE A 1 124 ? -4.133 18.875 -7.238 1 98.25 124 PHE A CA 1
ATOM 1032 C C . PHE A 1 124 ? -5.297 17.984 -6.844 1 98.25 124 PHE A C 1
ATOM 1034 O O . PHE A 1 124 ? -5.672 17.078 -7.59 1 98.25 124 PHE A O 1
ATOM 1041 N N . PHE A 1 125 ? -5.918 18.297 -5.672 1 98.75 125 PHE A N 1
ATOM 1042 C CA . PHE A 1 125 ? -6.984 17.453 -5.129 1 98.75 125 PHE A CA 1
ATOM 1043 C C . PHE A 1 125 ? -8.352 18.031 -5.457 1 98.75 125 PHE A C 1
ATOM 1045 O O . PHE A 1 125 ? -8.531 19.266 -5.441 1 98.75 125 PHE A O 1
ATOM 1052 N N . ASP A 1 126 ? -9.25 17.156 -5.672 1 98.69 126 ASP A N 1
ATOM 1053 C CA . ASP A 1 126 ? -10.625 17.578 -5.934 1 98.69 126 ASP A CA 1
ATOM 1054 C C . ASP A 1 126 ? -11.32 18.016 -4.645 1 98.69 126 ASP A C 1
ATOM 1056 O O . ASP A 1 126 ? -12.242 18.828 -4.676 1 98.69 126 ASP A O 1
ATOM 1060 N N . ALA A 1 127 ? -10.906 17.484 -3.484 1 98.62 127 ALA A N 1
ATOM 1061 C CA . ALA A 1 127 ? -11.422 17.844 -2.166 1 98.62 127 ALA A CA 1
ATOM 1062 C C . ALA A 1 127 ? -10.406 17.516 -1.073 1 98.62 127 ALA A C 1
ATOM 1064 O O . ALA A 1 127 ? -9.656 16.547 -1.185 1 98.62 127 ALA A O 1
ATOM 1065 N N . ILE A 1 128 ? -10.453 18.328 -0.098 1 98.75 128 ILE A N 1
ATOM 1066 C CA . ILE A 1 128 ? -9.547 18.172 1.036 1 98.75 128 ILE A CA 1
ATOM 1067 C C . ILE A 1 128 ? -10.344 18.203 2.338 1 98.75 128 ILE A C 1
ATOM 1069 O O . ILE A 1 128 ? -11.156 19.109 2.559 1 98.75 128 ILE A O 1
ATOM 1073 N N . PHE A 1 129 ? -10.133 17.188 3.184 1 98.62 129 PHE A N 1
ATOM 1074 C CA . PHE A 1 129 ? -10.742 17.125 4.508 1 98.62 129 PHE A CA 1
ATOM 1075 C C . PHE A 1 129 ? -9.68 17.094 5.594 1 98.62 129 PHE A C 1
ATOM 1077 O O . PHE A 1 129 ? -8.828 16.203 5.625 1 98.62 129 PHE A O 1
ATOM 1084 N N . THR A 1 130 ? -9.734 18.156 6.449 1 97.75 130 THR A N 1
ATOM 1085 C CA . THR A 1 130 ? -8.742 18.328 7.5 1 97.75 130 THR A CA 1
ATOM 1086 C C . THR A 1 130 ? -9.367 18.094 8.875 1 97.75 130 THR A C 1
ATOM 1088 O O . THR A 1 130 ? -10.5 17.641 8.977 1 97.75 130 THR A O 1
ATOM 1091 N N . ALA A 1 131 ? -8.562 18.359 9.961 1 93.94 131 ALA A N 1
ATOM 1092 C CA . ALA A 1 131 ? -9.016 18.203 11.336 1 93.94 131 ALA A CA 1
ATOM 1093 C C . ALA A 1 131 ? -10.281 19.016 11.602 1 93.94 131 ALA A C 1
ATOM 1095 O O . ALA A 1 131 ? -11.133 18.594 12.398 1 93.94 131 ALA A O 1
ATOM 1096 N N . GLU A 1 132 ? -10.453 20.062 10.906 1 96 132 GLU A N 1
ATOM 1097 C CA . GLU A 1 132 ? -11.562 20.969 11.156 1 96 132 GLU A CA 1
ATOM 1098 C C . GLU A 1 132 ? -12.836 20.484 10.484 1 96 132 GLU A C 1
ATOM 1100 O O . GLU A 1 132 ? -13.93 20.984 10.766 1 96 132 GLU A O 1
ATOM 1105 N N . ASP A 1 133 ? -12.711 19.484 9.641 1 96.81 133 ASP A N 1
ATOM 1106 C CA . ASP A 1 133 ? -13.852 19.016 8.867 1 96.81 133 ASP A CA 1
ATOM 1107 C C . ASP A 1 133 ? -14.453 17.75 9.469 1 96.81 133 ASP A C 1
ATOM 1109 O O . ASP A 1 133 ? -15.492 17.281 9.008 1 96.81 133 ASP A O 1
ATOM 1113 N N . THR A 1 134 ? -13.797 17.188 10.461 1 94.81 134 THR A N 1
ATOM 1114 C CA . THR A 1 134 ? -14.227 15.906 11.031 1 94.81 134 THR A CA 1
ATOM 1115 C C . THR A 1 134 ? -14.445 16.031 12.531 1 94.81 134 THR A C 1
ATOM 1117 O O . THR A 1 134 ? -13.688 16.719 13.227 1 94.81 134 THR A O 1
ATOM 1120 N N . LYS A 1 135 ? -15.453 15.367 13.125 1 94.69 135 LYS A N 1
ATOM 1121 C CA . LYS A 1 135 ? -15.711 15.312 14.562 1 94.69 135 LYS A CA 1
ATOM 1122 C C . LYS A 1 135 ? -14.852 14.258 15.234 1 94.69 135 LYS A C 1
ATOM 1124 O O . LYS A 1 135 ? -14.281 14.5 16.297 1 94.69 135 LYS A O 1
ATOM 1129 N N . PHE A 1 136 ? -14.805 13.086 14.578 1 94.25 136 PHE A N 1
ATOM 1130 C CA . PHE A 1 136 ? -14 11.984 15.086 1 94.25 136 PHE A CA 1
ATOM 1131 C C . PHE A 1 136 ? -12.828 11.688 14.156 1 94.25 136 PHE A C 1
ATOM 1133 O O . PHE A 1 136 ? -13.031 11.328 12.992 1 94.25 136 PHE A O 1
ATOM 1140 N N . VAL A 1 137 ? -11.664 11.797 14.664 1 91.25 137 VAL A N 1
ATOM 1141 C CA . VAL A 1 137 ? -10.469 11.602 13.844 1 91.25 137 VAL A CA 1
ATOM 1142 C C . VAL A 1 137 ? -10.125 10.117 13.789 1 91.25 137 VAL A C 1
ATOM 1144 O O . VAL A 1 137 ? -10.742 9.297 14.469 1 91.25 137 VAL A O 1
ATOM 1147 N N . LYS A 1 138 ? -9.172 9.852 12.953 1 94.06 138 LYS A N 1
ATOM 1148 C CA . LYS A 1 138 ? -8.672 8.477 12.883 1 94.06 138 LYS A CA 1
ATOM 1149 C C . LYS A 1 138 ? -8.289 7.961 14.266 1 94.06 138 LYS A C 1
ATOM 1151 O O . LYS A 1 138 ? -7.672 8.68 15.055 1 94.06 138 LYS A O 1
ATOM 1156 N N . PRO A 1 139 ? -8.852 6.742 14.492 1 95.06 139 PRO A N 1
ATOM 1157 C CA . PRO A 1 139 ? -9.203 5.566 13.695 1 95.06 139 PRO A CA 1
ATOM 1158 C C . PRO A 1 139 ? -10.68 5.539 13.305 1 95.06 139 PRO A C 1
ATOM 1160 O O . PRO A 1 139 ? -11.141 4.586 12.672 1 95.06 139 PRO A O 1
ATOM 1163 N N . ASP A 1 140 ? -11.352 6.531 13.758 1 97.31 140 ASP A N 1
ATOM 1164 C CA . ASP A 1 140 ? -12.711 6.652 13.219 1 97.31 140 ASP A CA 1
ATOM 1165 C C . ASP A 1 140 ? -12.68 6.926 11.719 1 97.31 140 ASP A C 1
ATOM 1167 O O . ASP A 1 140 ? -11.875 7.727 11.242 1 97.31 140 ASP A O 1
ATOM 1171 N N . PRO A 1 141 ? -13.516 6.254 10.961 1 98.44 141 PRO A N 1
ATOM 1172 C CA . PRO A 1 141 ? -13.438 6.383 9.5 1 98.44 141 PRO A CA 1
ATOM 1173 C C . PRO A 1 141 ? -14.188 7.609 8.984 1 98.44 141 PRO A C 1
ATOM 1175 O O . PRO A 1 141 ? -14.336 7.777 7.77 1 98.44 141 PRO A O 1
ATOM 1178 N N . GLU A 1 142 ? -14.633 8.508 9.828 1 98.44 142 GLU A N 1
ATOM 1179 C CA . GLU A 1 142 ? -15.516 9.609 9.461 1 98.44 142 GLU A CA 1
ATOM 1180 C C . GLU A 1 142 ? -14.93 10.422 8.305 1 98.44 142 GLU A C 1
ATOM 1182 O O . GLU A 1 142 ? -15.641 10.75 7.348 1 98.44 142 GLU A O 1
ATOM 1187 N N . GLY A 1 143 ? -13.68 10.766 8.391 1 98.5 143 GLY A N 1
ATOM 1188 C CA . GLY A 1 143 ? -13.062 11.547 7.328 1 98.5 143 GLY A CA 1
ATOM 1189 C C . GLY A 1 143 ? -13.125 10.867 5.973 1 98.5 143 GLY A C 1
ATOM 1190 O O . GLY A 1 143 ? -13.422 11.508 4.965 1 98.5 143 GLY A O 1
ATOM 1191 N N . PHE A 1 144 ? -12.93 9.594 5.973 1 98.81 144 PHE A N 1
ATOM 1192 C CA . PHE A 1 144 ? -13 8.828 4.73 1 98.81 144 PHE A CA 1
ATOM 1193 C C . PHE A 1 144 ? -14.43 8.758 4.219 1 98.81 144 PHE A C 1
ATOM 1195 O O . PHE A 1 144 ? -14.68 8.93 3.023 1 98.81 144 PHE A O 1
ATOM 1202 N N . LEU A 1 145 ? -15.32 8.516 5.109 1 98.75 145 LEU A N 1
ATOM 1203 C CA . LEU A 1 145 ? -16.734 8.422 4.738 1 98.75 145 LEU A CA 1
ATOM 1204 C C . LEU A 1 145 ? -17.234 9.758 4.195 1 98.75 145 LEU A C 1
ATOM 1206 O O . LEU A 1 145 ? -18.031 9.789 3.262 1 98.75 145 LEU A O 1
ATOM 1210 N N . GLN A 1 146 ? -16.75 10.859 4.785 1 98.69 146 GLN A N 1
ATOM 1211 C CA . GLN A 1 146 ? -17.109 12.18 4.293 1 98.69 146 GLN A CA 1
ATOM 1212 C C . GLN A 1 146 ? -16.641 12.383 2.857 1 98.69 146 GLN A C 1
ATOM 1214 O O . GLN A 1 146 ? -17.375 12.93 2.027 1 98.69 146 GLN A O 1
ATOM 1219 N N . ALA A 1 147 ? -15.445 11.938 2.572 1 98.75 147 ALA A N 1
ATOM 1220 C CA . ALA A 1 147 ? -14.922 12.047 1.211 1 98.75 147 ALA A CA 1
ATOM 1221 C C . ALA A 1 147 ? -15.758 11.219 0.238 1 98.75 147 ALA A C 1
ATOM 1223 O O . ALA A 1 147 ? -16.125 11.695 -0.838 1 98.75 147 ALA A O 1
ATOM 1224 N N . MET A 1 148 ? -16.078 10.047 0.63 1 98.81 148 MET A N 1
ATOM 1225 C CA . MET A 1 148 ? -16.875 9.164 -0.209 1 98.81 148 MET A CA 1
ATOM 1226 C C . MET A 1 148 ? -18.266 9.758 -0.462 1 98.81 148 MET A C 1
ATOM 1228 O O . MET A 1 148 ? -18.75 9.75 -1.594 1 98.81 148 MET A O 1
ATOM 1232 N N . ASN A 1 149 ? -18.844 10.266 0.577 1 98.69 149 ASN A N 1
ATOM 1233 C CA . ASN A 1 149 ? -20.172 10.883 0.462 1 98.69 149 ASN A CA 1
ATOM 1234 C C . ASN A 1 149 ? -20.125 12.125 -0.425 1 98.69 149 ASN A C 1
ATOM 1236 O O . ASN A 1 149 ? -21.047 12.359 -1.219 1 98.69 149 ASN A O 1
ATOM 1240 N N . HIS A 1 150 ? -19.094 12.922 -0.279 1 98.56 150 HIS A N 1
ATOM 1241 C CA . HIS A 1 150 ? -18.922 14.148 -1.058 1 98.56 150 HIS A CA 1
ATOM 1242 C C . HIS A 1 150 ? -18.969 13.852 -2.555 1 98.56 150 HIS A C 1
ATOM 1244 O O . HIS A 1 150 ? -19.594 14.586 -3.316 1 98.56 150 HIS A O 1
ATOM 1250 N N . PHE A 1 151 ? -18.375 12.75 -2.92 1 98.69 151 PHE A N 1
ATOM 1251 C CA . PHE A 1 151 ? -18.266 12.43 -4.34 1 98.69 151 PHE A CA 1
ATOM 1252 C C . PHE A 1 151 ? -19.312 11.406 -4.742 1 98.69 151 PHE A C 1
ATOM 1254 O O . PHE A 1 151 ? -19.438 11.062 -5.922 1 98.69 151 PHE A O 1
ATOM 1261 N N . LYS A 1 152 ? -20.031 10.898 -3.727 1 98.5 152 LYS A N 1
ATOM 1262 C CA . LYS A 1 152 ? -21.031 9.859 -3.939 1 98.5 152 LYS A CA 1
ATOM 1263 C C . LYS A 1 152 ? -20.422 8.617 -4.57 1 98.5 152 LYS A C 1
ATOM 1265 O O . LYS A 1 152 ? -20.938 8.094 -5.559 1 98.5 152 LYS A O 1
ATOM 1270 N N . ILE A 1 153 ? -19.312 8.25 -4.043 1 98.75 153 ILE A N 1
ATOM 1271 C CA . ILE A 1 153 ? -18.609 7.047 -4.484 1 98.75 153 ILE A CA 1
ATOM 1272 C C . ILE A 1 153 ? -18.656 5.996 -3.377 1 98.75 153 ILE A C 1
ATOM 1274 O O . ILE A 1 153 ? -18.406 6.305 -2.209 1 98.75 153 ILE A O 1
ATOM 1278 N N . SER A 1 154 ? -18.984 4.754 -3.678 1 98.38 154 SER A N 1
ATOM 1279 C CA . SER A 1 154 ? -19.094 3.668 -2.709 1 98.38 154 SER A CA 1
ATOM 1280 C C . SER A 1 154 ? -17.719 3.217 -2.238 1 98.38 154 SER A C 1
ATOM 1282 O O . SER A 1 154 ? -16.703 3.477 -2.902 1 98.38 154 SER A O 1
ATOM 1284 N N . PRO A 1 155 ? -17.672 2.516 -1.062 1 98.38 155 PRO A N 1
ATOM 1285 C CA . PRO A 1 155 ? -16.406 1.996 -0.563 1 98.38 155 PRO A CA 1
ATOM 1286 C C . PRO A 1 155 ? -15.719 1.063 -1.559 1 98.38 155 PRO A C 1
ATOM 1288 O O . PRO A 1 155 ? -14.492 1.121 -1.724 1 98.38 155 PRO A O 1
ATOM 1291 N N . VAL A 1 156 ? -16.453 0.267 -2.344 1 96.5 156 VAL A N 1
ATOM 1292 C CA . VAL A 1 156 ? -15.875 -0.725 -3.244 1 96.5 156 VAL A CA 1
ATOM 1293 C C . VAL A 1 156 ? -15.164 -0.024 -4.402 1 96.5 156 VAL A C 1
ATOM 1295 O O . VAL A 1 156 ? -14.266 -0.591 -5.02 1 96.5 156 VAL A O 1
ATOM 1298 N N . ASN A 1 157 ? -15.516 1.207 -4.652 1 98.25 157 ASN A N 1
ATOM 1299 C CA . ASN A 1 157 ? -14.898 1.994 -5.715 1 98.25 157 ASN A CA 1
ATOM 1300 C C . ASN A 1 157 ? -13.922 3.029 -5.156 1 98.25 157 ASN A C 1
ATOM 1302 O O . ASN A 1 157 ? -13.547 3.975 -5.852 1 98.25 157 ASN A O 1
ATOM 1306 N N . THR A 1 158 ? -13.516 2.85 -3.852 1 98.75 158 THR A N 1
ATOM 1307 C CA . THR A 1 158 ? -12.609 3.773 -3.182 1 98.75 158 THR A CA 1
ATOM 1308 C C . THR A 1 158 ? -11.336 3.055 -2.74 1 98.75 158 THR A C 1
ATOM 1310 O O . THR A 1 158 ? -11.391 1.931 -2.24 1 98.75 158 THR A O 1
ATOM 1313 N N . ILE A 1 159 ? -10.203 3.717 -3.031 1 98.75 159 ILE A N 1
ATOM 1314 C CA . ILE A 1 159 ? -8.938 3.221 -2.514 1 98.75 159 ILE A CA 1
ATOM 1315 C C . ILE A 1 159 ? -8.297 4.277 -1.615 1 98.75 159 ILE A C 1
ATOM 1317 O O . ILE A 1 159 ? -8.305 5.465 -1.941 1 98.75 159 ILE A O 1
ATOM 1321 N N . ILE A 1 160 ? -7.797 3.832 -0.423 1 98.88 160 ILE A N 1
ATOM 1322 C CA . ILE A 1 160 ? -7.215 4.73 0.568 1 98.88 160 ILE A CA 1
ATOM 1323 C C . ILE A 1 160 ? -5.73 4.414 0.736 1 98.88 160 ILE A C 1
ATOM 1325 O O . ILE A 1 160 ? -5.344 3.25 0.842 1 98.88 160 ILE A O 1
ATOM 1329 N N . PHE A 1 161 ? -4.859 5.441 0.69 1 98.69 161 PHE A N 1
ATOM 1330 C CA . PHE A 1 161 ? -3.432 5.34 0.96 1 98.69 161 PHE A CA 1
ATOM 1331 C C . PHE A 1 161 ? -3.104 5.879 2.348 1 98.69 161 PHE A C 1
ATOM 1333 O O . PHE A 1 161 ? -3.354 7.051 2.639 1 98.69 161 PHE A O 1
ATOM 1340 N N . GLU A 1 162 ? -2.568 5.055 3.201 1 97.44 162 GLU A N 1
ATOM 1341 C CA . GLU A 1 162 ? -2.254 5.391 4.586 1 97.44 162 GLU A CA 1
ATOM 1342 C C . GLU A 1 162 ? -0.888 4.84 4.988 1 97.44 162 GLU A C 1
ATOM 1344 O O . GLU A 1 162 ? -0.358 3.938 4.336 1 97.44 162 GLU A O 1
ATOM 1349 N N . ASP A 1 163 ? -0.348 5.332 6.031 1 95.69 163 ASP A N 1
ATOM 1350 C CA . ASP A 1 163 ? 0.946 4.836 6.484 1 95.69 163 ASP A CA 1
ATOM 1351 C C . ASP A 1 163 ? 0.871 4.355 7.934 1 95.69 163 ASP A C 1
ATOM 1353 O O . ASP A 1 163 ? 1.719 3.582 8.383 1 95.69 163 ASP A O 1
ATOM 1357 N N . SER A 1 164 ? -0.078 4.867 8.695 1 93.06 164 SER A N 1
ATOM 1358 C CA . SER A 1 164 ? -0.084 4.617 10.133 1 93.06 164 SER A CA 1
ATOM 1359 C C . SER A 1 164 ? -1.113 3.557 10.508 1 93.06 164 SER A C 1
ATOM 1361 O O . SER A 1 164 ? -2.094 3.354 9.789 1 93.06 164 SER A O 1
ATOM 1363 N N . ASP A 1 165 ? -0.93 2.902 11.695 1 92.88 165 ASP A N 1
ATOM 1364 C CA . ASP A 1 165 ? -1.869 1.887 12.164 1 92.88 165 ASP A CA 1
ATOM 1365 C C . ASP A 1 165 ? -3.252 2.488 12.398 1 92.88 165 ASP A C 1
ATOM 1367 O O . ASP A 1 165 ? -4.27 1.873 12.07 1 92.88 165 ASP A O 1
ATOM 1371 N N . VAL A 1 166 ? -3.199 3.684 12.906 1 93.31 166 VAL A N 1
ATOM 1372 C CA . VAL A 1 166 ? -4.453 4.375 13.203 1 93.31 166 VAL A CA 1
ATOM 1373 C C . VAL A 1 166 ? -5.18 4.691 11.898 1 93.31 166 VAL A C 1
ATOM 1375 O O . VAL A 1 166 ? -6.398 4.523 11.805 1 93.31 166 VAL A O 1
ATOM 1378 N N . GLY A 1 167 ? -4.48 5.148 10.922 1 95.94 167 GLY A N 1
ATOM 1379 C CA . GLY A 1 167 ? -5.055 5.414 9.617 1 95.94 167 GLY A CA 1
ATOM 1380 C C . GLY A 1 167 ? -5.555 4.164 8.922 1 95.94 167 GLY A C 1
ATOM 1381 O O . GLY A 1 167 ? -6.613 4.18 8.289 1 95.94 167 GLY A O 1
ATOM 1382 N N . LEU A 1 168 ? -4.809 3.078 9.062 1 96.94 168 LEU A N 1
ATOM 1383 C CA . LEU A 1 168 ? -5.18 1.813 8.438 1 96.94 168 LEU A CA 1
ATOM 1384 C C . LEU A 1 168 ? -6.438 1.239 9.086 1 96.94 168 LEU A C 1
ATOM 1386 O O . LEU A 1 168 ? -7.297 0.683 8.398 1 96.94 168 LEU A O 1
ATOM 1390 N N . GLU A 1 169 ? -6.477 1.385 10.375 1 97.25 169 GLU A N 1
ATOM 1391 C CA . GLU A 1 169 ? -7.684 0.946 11.07 1 97.25 169 GLU A CA 1
ATOM 1392 C C . GLU A 1 169 ? -8.906 1.717 10.586 1 97.25 169 GLU A C 1
ATOM 1394 O O . GLU A 1 169 ? -9.961 1.127 10.344 1 97.25 169 GLU A O 1
ATOM 1399 N N . ALA A 1 170 ? -8.758 2.996 10.422 1 97.88 170 ALA A N 1
ATOM 1400 C CA . ALA A 1 170 ? -9.836 3.824 9.898 1 97.88 170 ALA A CA 1
ATOM 1401 C C . ALA A 1 170 ? -10.219 3.395 8.484 1 97.88 170 ALA A C 1
ATOM 1403 O O . ALA A 1 170 ? -11.406 3.33 8.148 1 97.88 170 ALA A O 1
ATOM 1404 N N . ALA A 1 171 ? -9.258 3.123 7.668 1 98.31 171 ALA A N 1
ATOM 1405 C CA . ALA A 1 171 ? -9.484 2.688 6.293 1 98.31 171 ALA A CA 1
ATOM 1406 C C . ALA A 1 171 ? -10.242 1.364 6.254 1 98.31 171 ALA A C 1
ATOM 1408 O O . ALA A 1 171 ? -11.203 1.215 5.496 1 98.31 171 ALA A O 1
ATOM 1409 N N . GLN A 1 172 ? -9.805 0.484 7.113 1 97.5 172 GLN A N 1
ATOM 1410 C CA . GLN A 1 172 ? -10.484 -0.804 7.211 1 97.5 172 GLN A CA 1
ATOM 1411 C C . GLN A 1 172 ? -11.945 -0.626 7.609 1 97.5 172 GLN A C 1
ATOM 1413 O O . GLN A 1 172 ? -12.836 -1.251 7.023 1 97.5 172 GLN A O 1
ATOM 1418 N N . ASN A 1 173 ? -12.164 0.26 8.562 1 97.81 173 ASN A N 1
ATOM 1419 C CA . ASN A 1 173 ? -13.5 0.499 9.086 1 97.81 173 ASN A CA 1
ATOM 1420 C C . ASN A 1 173 ? -14.391 1.195 8.055 1 97.81 173 ASN A C 1
ATOM 1422 O O . ASN A 1 173 ? -15.617 1.178 8.172 1 97.81 173 ASN A O 1
ATOM 1426 N N . SER A 1 174 ? -13.828 1.804 7.051 1 98.25 174 SER A N 1
ATOM 1427 C CA . SER A 1 174 ? -14.586 2.51 6.02 1 98.25 174 SER A CA 1
ATOM 1428 C C . SER A 1 174 ? -15.188 1.537 5.016 1 98.25 174 SER A C 1
ATOM 1430 O O . SER A 1 174 ? -16.094 1.901 4.258 1 98.25 174 SER A O 1
ATOM 1432 N N . GLY A 1 175 ? -14.586 0.314 4.934 1 97.56 175 GLY A N 1
ATOM 1433 C CA . GLY A 1 175 ? -15.031 -0.671 3.963 1 97.56 175 GLY A CA 1
ATOM 1434 C C . GLY A 1 175 ? -14.398 -0.493 2.596 1 97.56 175 GLY A C 1
ATOM 1435 O O . GLY A 1 175 ? -14.695 -1.251 1.668 1 97.56 175 GLY A O 1
ATOM 1436 N N . ALA A 1 176 ? -13.531 0.489 2.428 1 98.19 176 ALA A N 1
ATOM 1437 C CA . ALA A 1 176 ? -12.844 0.741 1.16 1 98.19 176 ALA A CA 1
ATOM 1438 C C . ALA A 1 176 ? -11.617 -0.151 1.012 1 98.19 176 ALA A C 1
ATOM 1440 O O . ALA A 1 176 ? -11.203 -0.812 1.967 1 98.19 176 ALA A O 1
ATOM 1441 N N . TYR A 1 177 ? -11.117 -0.203 -0.229 1 97.5 177 TYR A N 1
ATOM 1442 C CA . TYR A 1 177 ? -9.781 -0.76 -0.425 1 97.5 177 TYR A CA 1
ATOM 1443 C C . TYR A 1 177 ? -8.719 0.156 0.165 1 97.5 177 TYR A C 1
ATOM 1445 O O . TYR A 1 177 ? -8.891 1.375 0.212 1 97.5 177 TYR A O 1
ATOM 1453 N N . TYR A 1 178 ? -7.672 -0.448 0.692 1 98 178 TYR A N 1
ATOM 1454 C CA . TYR A 1 178 ? -6.641 0.415 1.263 1 98 178 TYR A CA 1
ATOM 1455 C C . TYR A 1 178 ? -5.262 -0.214 1.118 1 98 178 TYR A C 1
ATOM 1457 O O . TYR A 1 178 ? -5.141 -1.427 0.924 1 98 178 TYR A O 1
ATOM 1465 N N . ILE A 1 179 ? -4.277 0.668 1.061 1 97.94 179 ILE A N 1
ATOM 1466 C CA . ILE A 1 179 ? -2.865 0.342 0.906 1 97.94 179 ILE A CA 1
ATOM 1467 C C . ILE A 1 179 ? -2.053 1.03 2.002 1 97.94 179 ILE A C 1
ATOM 1469 O O . ILE A 1 179 ? -2.379 2.145 2.416 1 97.94 179 ILE A O 1
ATOM 1473 N N . LYS A 1 180 ? -1.039 0.316 2.461 1 98.12 180 LYS A N 1
ATOM 1474 C CA . LYS A 1 180 ? -0.095 0.929 3.391 1 98.12 180 LYS A CA 1
ATOM 1475 C C . LYS A 1 180 ? 1.16 1.405 2.666 1 98.12 180 LYS A C 1
ATOM 1477 O O . LYS A 1 180 ? 1.82 0.624 1.979 1 98.12 180 LYS A O 1
ATOM 1482 N N . VAL A 1 181 ? 1.442 2.625 2.82 1 97.19 181 VAL A N 1
ATOM 1483 C CA . VAL A 1 181 ? 2.658 3.248 2.311 1 97.19 181 VAL A CA 1
ATOM 1484 C C . VAL A 1 181 ? 3.76 3.174 3.365 1 97.19 181 VAL A C 1
ATOM 1486 O O . VAL A 1 181 ? 3.512 3.412 4.547 1 97.19 181 VAL A O 1
ATOM 1489 N N . TYR A 1 182 ? 4.988 2.744 2.932 1 93.56 182 TYR A N 1
ATOM 1490 C CA . TYR A 1 182 ? 6.129 2.66 3.836 1 93.56 182 TYR A CA 1
ATOM 1491 C C . TYR A 1 182 ? 7.176 3.717 3.496 1 93.56 182 TYR A C 1
ATOM 1493 O O . TYR A 1 182 ? 7.133 4.316 2.418 1 93.56 182 TYR A O 1
ATOM 1501 N N . GLY A 1 183 ? 8.18 3.875 4.418 1 80.94 183 GLY A N 1
ATOM 1502 C CA . GLY A 1 183 ? 9.352 4.664 4.07 1 80.94 183 GLY A CA 1
ATOM 1503 C C . GLY A 1 183 ? 9.562 5.855 4.984 1 80.94 183 GLY A C 1
ATOM 1504 O O . GLY A 1 183 ? 10.68 6.371 5.098 1 80.94 183 GLY A O 1
ATOM 1505 N N . TYR A 1 184 ? 8.461 6.293 5.59 1 74.19 184 TYR A N 1
ATOM 1506 C CA . TYR A 1 184 ? 8.641 7.547 6.312 1 74.19 184 TYR A CA 1
ATOM 1507 C C . TYR A 1 184 ? 8.367 7.359 7.801 1 74.19 184 TYR A C 1
ATOM 1509 O O . TYR A 1 184 ? 8.414 8.32 8.57 1 74.19 184 TYR A O 1
ATOM 1517 N N . ASN A 1 185 ? 7.938 6.133 8.164 1 67 185 ASN A N 1
ATOM 1518 C CA . ASN A 1 185 ? 7.668 5.953 9.586 1 67 185 ASN A CA 1
ATOM 1519 C C . ASN A 1 185 ? 8.766 5.148 10.266 1 67 185 ASN A C 1
ATOM 1521 O O . ASN A 1 185 ? 9.445 4.348 9.625 1 67 185 ASN A O 1
ATOM 1525 N N . MET B 1 1 ? 12.68 6.34 -23.188 1 80.56 1 MET B N 1
ATOM 1526 C CA . MET B 1 1 ? 13.023 5.402 -22.125 1 80.56 1 MET B CA 1
ATOM 1527 C C . MET B 1 1 ? 12.367 5.805 -20.812 1 80.56 1 MET B C 1
ATOM 1529 O O . MET B 1 1 ? 12.312 6.992 -20.484 1 80.56 1 MET B O 1
ATOM 1533 N N . LYS B 1 2 ? 11.648 4.77 -20.156 1 93.56 2 LYS B N 1
ATOM 1534 C CA . LYS B 1 2 ? 11 5.074 -18.875 1 93.56 2 LYS B CA 1
ATOM 1535 C C . LYS B 1 2 ? 12.023 5.168 -17.75 1 93.56 2 LYS B C 1
ATOM 1537 O O . LYS B 1 2 ? 13.016 4.438 -17.734 1 93.56 2 LYS B O 1
ATOM 1542 N N . GLY B 1 3 ? 11.797 6.059 -16.891 1 96 3 GLY B N 1
ATOM 1543 C CA . GLY B 1 3 ? 12.781 6.328 -15.859 1 96 3 GLY B CA 1
ATOM 1544 C C . GLY B 1 3 ? 12.445 5.664 -14.539 1 96 3 GLY B C 1
ATOM 1545 O O . GLY B 1 3 ? 13.203 5.781 -13.57 1 96 3 GLY B O 1
ATOM 1546 N N . LYS B 1 4 ? 11.312 4.914 -14.492 1 98.69 4 LYS B N 1
ATOM 1547 C CA . LYS B 1 4 ? 10.883 4.312 -13.234 1 98.69 4 LYS B CA 1
ATOM 1548 C C . LYS B 1 4 ? 10.375 2.891 -13.445 1 98.69 4 LYS B C 1
ATOM 1550 O O . LYS B 1 4 ? 10.141 2.473 -14.586 1 98.69 4 LYS B O 1
ATOM 1555 N N . LEU B 1 5 ? 10.297 2.125 -12.344 1 98.88 5 LEU B N 1
ATOM 1556 C CA . LEU B 1 5 ? 9.875 0.729 -12.383 1 98.88 5 LEU B CA 1
ATOM 1557 C C . LEU B 1 5 ? 8.836 0.448 -11.297 1 98.88 5 LEU B C 1
ATOM 1559 O O . LEU B 1 5 ? 9.008 0.859 -10.148 1 98.88 5 LEU B O 1
ATOM 1563 N N . ALA B 1 6 ? 7.715 -0.084 -11.711 1 98.94 6 ALA B N 1
ATOM 1564 C CA . ALA B 1 6 ? 6.742 -0.635 -10.773 1 98.94 6 ALA B CA 1
ATOM 1565 C C . ALA B 1 6 ? 6.719 -2.16 -10.836 1 98.94 6 ALA B C 1
ATOM 1567 O O . ALA B 1 6 ? 6.566 -2.74 -11.914 1 98.94 6 ALA B O 1
ATOM 1568 N N . ILE B 1 7 ? 6.918 -2.809 -9.672 1 98.94 7 ILE B N 1
ATOM 1569 C CA . ILE B 1 7 ? 6.918 -4.266 -9.57 1 98.94 7 ILE B CA 1
ATOM 1570 C C . ILE B 1 7 ? 5.691 -4.727 -8.789 1 98.94 7 ILE B C 1
ATOM 1572 O O . ILE B 1 7 ? 5.43 -4.238 -7.684 1 98.94 7 ILE B O 1
ATOM 1576 N N . LEU B 1 8 ? 4.926 -5.594 -9.328 1 98.88 8 LEU B N 1
ATOM 1577 C CA . LEU B 1 8 ? 3.744 -6.145 -8.68 1 98.88 8 LEU B CA 1
ATOM 1578 C C . LEU B 1 8 ? 3.928 -7.629 -8.383 1 98.88 8 LEU B C 1
ATOM 1580 O O . LEU B 1 8 ? 4.449 -8.367 -9.219 1 98.88 8 LEU B O 1
ATOM 1584 N N . ASP B 1 9 ? 3.504 -7.996 -7.168 1 98.19 9 ASP B N 1
ATOM 1585 C CA . ASP B 1 9 ? 3.287 -9.414 -6.891 1 98.19 9 ASP B CA 1
ATOM 1586 C C . ASP B 1 9 ? 1.984 -9.898 -7.523 1 98.19 9 ASP B C 1
ATOM 1588 O O . ASP B 1 9 ? 1.16 -9.094 -7.961 1 98.19 9 ASP B O 1
ATOM 1592 N N . LEU B 1 10 ? 1.905 -11.211 -7.633 1 97.44 10 LEU B N 1
ATOM 1593 C CA . LEU B 1 10 ? 0.757 -11.789 -8.32 1 97.44 10 LEU B CA 1
ATOM 1594 C C . LEU B 1 10 ? -0.311 -12.227 -7.32 1 97.44 10 LEU B C 1
ATOM 1596 O O . LEU B 1 10 ? -1.309 -11.523 -7.129 1 97.44 10 LEU B O 1
ATOM 1600 N N . ASP B 1 11 ? -0.016 -13.273 -6.531 1 94.94 11 ASP B N 1
ATOM 1601 C CA . ASP B 1 11 ? -0.994 -13.883 -5.633 1 94.94 11 ASP B CA 1
ATOM 1602 C C . ASP B 1 11 ? -1.178 -13.039 -4.375 1 94.94 11 ASP B C 1
ATOM 1604 O O . ASP B 1 11 ? -0.208 -12.742 -3.674 1 94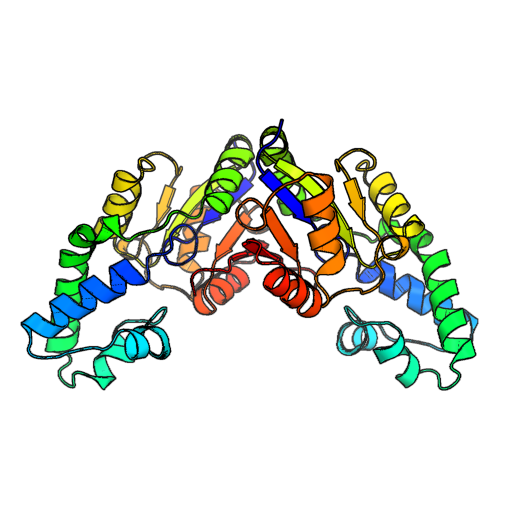.94 11 ASP B O 1
ATOM 1608 N N . GLY B 1 12 ? -2.426 -12.656 -4.172 1 95.38 12 GLY B N 1
ATOM 1609 C CA . GLY B 1 12 ? -2.736 -11.852 -3 1 95.38 12 GLY B CA 1
ATOM 1610 C C . GLY B 1 12 ? -2.541 -10.367 -3.225 1 95.38 12 GLY B C 1
ATOM 1611 O O . GLY B 1 12 ? -2.928 -9.547 -2.385 1 95.38 12 GLY B O 1
ATOM 1612 N N . THR B 1 13 ? -1.969 -9.992 -4.406 1 97.56 13 THR B N 1
ATOM 1613 C CA . THR B 1 13 ? -1.674 -8.594 -4.715 1 97.56 13 THR B CA 1
ATOM 1614 C C . THR B 1 13 ? -2.449 -8.141 -5.949 1 97.56 13 THR B C 1
ATOM 1616 O O . THR B 1 13 ? -3.477 -7.469 -5.832 1 97.56 13 THR B O 1
ATOM 1619 N N . LEU B 1 14 ? -2.062 -8.625 -7.109 1 98.19 14 LEU B N 1
ATOM 1620 C CA . LEU B 1 14 ? -2.797 -8.281 -8.32 1 98.19 14 LEU B CA 1
ATOM 1621 C C . LEU B 1 14 ? -4.07 -9.117 -8.438 1 98.19 14 LEU B C 1
ATOM 1623 O O . LEU B 1 14 ? -5.066 -8.656 -9.008 1 98.19 14 LEU B O 1
ATOM 1627 N N . PHE B 1 15 ? -3.977 -10.312 -7.824 1 97.81 15 PHE B N 1
ATOM 1628 C CA . PHE B 1 15 ? -5.121 -11.211 -7.836 1 97.81 15 PHE B CA 1
ATOM 1629 C C . PHE B 1 15 ? -5.398 -11.75 -6.438 1 97.81 15 PHE B C 1
ATOM 1631 O O . PHE B 1 15 ? -4.473 -12.078 -5.695 1 97.81 15 PHE B O 1
ATOM 1638 N N . ASP B 1 16 ? -6.676 -11.836 -6.125 1 96.81 16 ASP B N 1
ATOM 1639 C CA . ASP B 1 16 ? -7.094 -12.742 -5.055 1 96.81 16 ASP B CA 1
ATOM 1640 C C . ASP B 1 16 ? -7.242 -14.172 -5.57 1 96.81 16 ASP B C 1
ATOM 1642 O O . ASP B 1 16 ? -8.219 -14.492 -6.25 1 96.81 16 ASP B O 1
ATOM 1646 N N . THR B 1 17 ? -6.238 -14.992 -5.227 1 96.31 17 THR B N 1
ATOM 1647 C CA . THR B 1 17 ? -6.219 -16.359 -5.73 1 96.31 17 THR B CA 1
ATOM 1648 C C . THR B 1 17 ? -6.477 -17.359 -4.602 1 96.31 17 THR B C 1
ATOM 1650 O O . THR B 1 17 ? -6.25 -18.547 -4.762 1 96.31 17 THR B O 1
ATOM 1653 N N . LYS B 1 18 ? -6.93 -16.906 -3.484 1 96 18 LYS B N 1
ATOM 1654 C CA . LYS B 1 18 ? -7.133 -17.766 -2.316 1 96 18 LYS B CA 1
ATOM 1655 C C . LYS B 1 18 ? -8.062 -18.922 -2.639 1 96 18 LYS B C 1
ATOM 1657 O O . LYS B 1 18 ? -7.727 -20.078 -2.377 1 96 18 LYS B O 1
ATOM 1662 N N . GLU B 1 19 ? -9.203 -18.656 -3.219 1 97.06 19 GLU B N 1
ATOM 1663 C CA . GLU B 1 19 ? -10.172 -19.703 -3.549 1 97.06 19 GLU B CA 1
ATOM 1664 C C . GLU B 1 19 ? -9.625 -20.641 -4.625 1 97.06 19 GLU B C 1
ATOM 1666 O O . GLU B 1 19 ? -9.867 -21.844 -4.586 1 97.06 19 GLU B O 1
ATOM 1671 N N . VAL B 1 20 ? -8.906 -20.062 -5.559 1 97.56 20 VAL B N 1
ATOM 1672 C CA . VAL B 1 20 ? -8.289 -20.859 -6.609 1 97.56 20 VAL B CA 1
ATOM 1673 C C . VAL B 1 20 ? -7.344 -21.891 -5.988 1 97.56 20 VAL B C 1
ATOM 1675 O O . VAL B 1 20 ? -7.457 -23.094 -6.254 1 97.56 20 VAL B O 1
ATOM 1678 N N . ASN B 1 21 ? -6.469 -21.406 -5.113 1 96.31 21 ASN B N 1
ATOM 1679 C CA . ASN B 1 21 ? -5.484 -22.266 -4.469 1 96.31 21 ASN B CA 1
ATOM 1680 C C . ASN B 1 21 ? -6.145 -23.281 -3.543 1 96.31 21 ASN B C 1
ATOM 1682 O O . ASN B 1 21 ? -5.758 -24.453 -3.52 1 96.31 21 ASN B O 1
ATOM 1686 N N . TYR B 1 22 ? -7.156 -22.859 -2.822 1 97.06 22 TYR B N 1
ATOM 1687 C CA . TYR B 1 22 ? -7.871 -23.766 -1.928 1 97.06 22 TYR B CA 1
ATOM 1688 C C . TYR B 1 22 ? -8.484 -24.922 -2.701 1 97.06 22 TYR B C 1
ATOM 1690 O O . TYR B 1 22 ? -8.273 -26.078 -2.357 1 97.06 22 TYR B O 1
ATOM 1698 N N . MET B 1 23 ? -9.195 -24.609 -3.752 1 98.31 23 MET B N 1
ATOM 1699 C CA . MET B 1 23 ? -9.891 -25.625 -4.523 1 98.31 23 MET B CA 1
ATOM 1700 C C . MET B 1 23 ? -8.891 -26.578 -5.176 1 98.31 23 MET B C 1
ATOM 1702 O O . MET B 1 23 ? -9.117 -27.797 -5.211 1 98.31 23 MET B O 1
ATOM 1706 N N . ALA B 1 24 ? -7.836 -26.031 -5.688 1 97.75 24 ALA B N 1
ATOM 1707 C CA . ALA B 1 24 ? -6.801 -26.859 -6.301 1 97.75 24 ALA B CA 1
ATOM 1708 C C . ALA B 1 24 ? -6.184 -27.812 -5.277 1 97.75 24 ALA B C 1
ATOM 1710 O O . ALA B 1 24 ? -6.035 -29 -5.547 1 97.75 24 ALA B O 1
ATOM 1711 N N . TYR B 1 25 ? -5.895 -27.312 -4.066 1 97.31 25 TYR B N 1
ATOM 1712 C CA . TYR B 1 25 ? -5.32 -28.156 -3.021 1 97.31 25 TYR B CA 1
ATOM 1713 C C . TYR B 1 25 ? -6.336 -29.188 -2.533 1 97.31 25 TYR B C 1
ATOM 1715 O O . TYR B 1 25 ? -5.988 -30.344 -2.312 1 97.31 25 TYR B O 1
ATOM 1723 N N . LYS B 1 26 ? -7.539 -28.719 -2.35 1 97.88 26 LYS B N 1
ATOM 1724 C CA . LYS B 1 26 ? -8.586 -29.625 -1.901 1 97.88 26 LYS B CA 1
ATOM 1725 C C . LYS B 1 26 ? -8.719 -30.828 -2.842 1 97.88 26 LYS B C 1
ATOM 1727 O O . LYS B 1 26 ? -8.703 -31.969 -2.398 1 97.88 26 LYS B O 1
ATOM 1732 N N . THR B 1 27 ? -8.812 -30.562 -4.121 1 98.31 27 THR B N 1
ATOM 1733 C CA . THR B 1 27 ? -8.961 -31.609 -5.121 1 98.31 27 THR B CA 1
ATOM 1734 C C . THR B 1 27 ? -7.727 -32.5 -5.152 1 98.31 27 THR B C 1
ATOM 1736 O O . THR B 1 27 ? -7.84 -33.75 -5.164 1 98.31 27 THR B O 1
ATOM 1739 N N . ALA B 1 28 ? -6.496 -31.906 -5.145 1 97.75 28 ALA B N 1
ATOM 1740 C CA . ALA B 1 28 ? -5.254 -32.688 -5.16 1 97.75 28 ALA B CA 1
ATOM 1741 C C . ALA B 1 28 ? -5.168 -33.594 -3.945 1 97.75 28 ALA B C 1
ATOM 1743 O O . ALA B 1 28 ? -4.816 -34.781 -4.074 1 97.75 28 ALA B O 1
ATOM 1744 N N . LEU B 1 29 ? -5.496 -33.062 -2.77 1 97.44 29 LEU B N 1
ATOM 1745 C CA . LEU B 1 29 ? -5.453 -33.812 -1.53 1 97.44 29 LEU B CA 1
ATOM 1746 C C . LEU B 1 29 ? -6.453 -34.969 -1.566 1 97.44 29 LEU B C 1
ATOM 1748 O O . LEU B 1 29 ? -6.137 -36.094 -1.163 1 97.44 29 LEU B O 1
ATOM 1752 N N . GLU B 1 30 ? -7.621 -34.719 -2.09 1 97.44 30 GLU B N 1
ATOM 1753 C CA . GLU B 1 30 ? -8.664 -35.75 -2.176 1 97.44 30 GLU B CA 1
ATOM 1754 C C . GLU B 1 30 ? -8.227 -36.938 -3.039 1 97.44 30 GLU B C 1
ATOM 1756 O O . GLU B 1 30 ? -8.547 -38.062 -2.74 1 97.44 30 GLU B O 1
ATOM 1761 N N . GLU B 1 31 ? -7.512 -36.656 -4.09 1 97.06 31 GLU B N 1
ATOM 1762 C CA . GLU B 1 31 ? -7.012 -37.688 -4.977 1 97.06 31 GLU B CA 1
ATOM 1763 C C . GLU B 1 31 ? -6.059 -38.625 -4.242 1 97.06 31 GLU B C 1
ATOM 1765 O O . GLU B 1 31 ? -5.848 -39.781 -4.672 1 97.06 31 GLU B O 1
ATOM 1770 N N . TYR B 1 32 ? -5.441 -38.188 -3.135 1 95.5 32 TYR B N 1
ATOM 1771 C CA . TYR B 1 32 ? -4.5 -39 -2.371 1 95.5 32 TYR B CA 1
ATOM 1772 C C . TYR B 1 32 ? -5.125 -39.5 -1.066 1 95.5 32 TYR B C 1
ATOM 1774 O O . TYR B 1 32 ? -4.434 -40.031 -0.202 1 95.5 32 TYR B O 1
ATOM 1782 N N . GLY B 1 33 ? -6.414 -39.156 -0.877 1 95.56 33 GLY B N 1
ATOM 1783 C CA . GLY B 1 33 ? -7.148 -39.688 0.257 1 95.56 33 GLY B CA 1
ATOM 1784 C C . GLY B 1 33 ? -7.156 -38.781 1.455 1 95.56 33 GLY B C 1
ATOM 1785 O O . GLY B 1 33 ? -7.5 -39.188 2.566 1 95.56 33 GLY B O 1
ATOM 1786 N N . TYR B 1 34 ? -6.738 -37.531 1.278 1 96.44 34 TYR B N 1
ATOM 1787 C CA . TYR B 1 34 ? -6.742 -36.531 2.348 1 96.44 34 TYR B CA 1
ATOM 1788 C C . TYR B 1 34 ? -7.824 -35.469 2.117 1 96.44 34 TYR B C 1
ATOM 1790 O O . TYR B 1 34 ? -8.445 -35.438 1.052 1 96.44 34 TYR B O 1
ATOM 1798 N N . THR B 1 35 ? -8.125 -34.781 3.133 1 95.44 35 THR B N 1
ATOM 1799 C CA . THR B 1 35 ? -9.094 -33.688 3.043 1 95.44 35 THR B CA 1
ATOM 1800 C C . THR B 1 35 ? -8.578 -32.438 3.748 1 95.44 35 THR B C 1
ATOM 1802 O O . THR B 1 35 ? -7.652 -32.531 4.559 1 95.44 35 THR B O 1
ATOM 1805 N N . ILE B 1 36 ? -9.094 -31.344 3.326 1 96 36 ILE B N 1
ATOM 1806 C CA . ILE B 1 36 ? -8.766 -30.078 3.973 1 96 36 ILE B CA 1
ATOM 1807 C C . ILE B 1 36 ? -10 -29.172 4.008 1 96 36 ILE B C 1
ATOM 1809 O O . ILE B 1 36 ? -10.688 -29 2.996 1 96 36 ILE B O 1
ATOM 1813 N N . GLU B 1 37 ? -10.305 -28.625 5.164 1 96.56 37 GLU B N 1
ATOM 1814 C CA . GLU B 1 37 ? -11.43 -27.719 5.32 1 96.56 37 GLU B CA 1
ATOM 1815 C C . GLU B 1 37 ? -11.031 -26.281 4.973 1 96.56 37 GLU B C 1
ATOM 1817 O O . GLU B 1 37 ? -9.891 -25.875 5.219 1 96.56 37 GLU B O 1
ATOM 1822 N N . TYR B 1 38 ? -11.977 -25.531 4.469 1 96.56 38 TYR B N 1
ATOM 1823 C CA . TYR B 1 38 ? -11.719 -24.172 4.008 1 96.56 38 TYR B CA 1
ATOM 1824 C C . TYR B 1 38 ? -11.188 -23.312 5.145 1 96.56 38 TYR B C 1
ATOM 1826 O O . TYR B 1 38 ? -10.188 -22.609 4.984 1 96.56 38 TYR B O 1
ATOM 1834 N N . ASP B 1 39 ? -11.82 -23.406 6.273 1 95.94 39 ASP B N 1
ATOM 1835 C CA . ASP B 1 39 ? -11.43 -22.578 7.406 1 95.94 39 ASP B CA 1
ATOM 1836 C C . ASP B 1 39 ? -10 -22.906 7.852 1 95.94 39 ASP B C 1
ATOM 1838 O O . ASP B 1 39 ? -9.234 -22 8.195 1 95.94 39 ASP B O 1
ATOM 1842 N N . TYR B 1 40 ? -9.734 -24.156 7.828 1 95.12 40 TYR B N 1
ATOM 1843 C CA . TYR B 1 40 ? -8.375 -24.578 8.172 1 95.12 40 TYR B CA 1
ATOM 1844 C C . TYR B 1 40 ? -7.363 -24.031 7.176 1 95.12 40 TYR B C 1
ATOM 1846 O O . TYR B 1 40 ? -6.324 -23.5 7.57 1 95.12 40 TYR B O 1
ATOM 1854 N N . TYR B 1 41 ? -7.711 -24.188 5.934 1 95.44 41 TYR B N 1
ATOM 1855 C CA . TYR B 1 41 ? -6.836 -23.688 4.883 1 95.44 41 TYR B CA 1
ATOM 1856 C C . TYR B 1 41 ? -6.57 -22.188 5.066 1 95.44 41 TYR B C 1
ATOM 1858 O O . TYR B 1 41 ? -5.418 -21.75 5.035 1 95.44 41 TYR B O 1
ATOM 1866 N N . CYS B 1 42 ? -7.609 -21.391 5.305 1 92.94 42 CYS B N 1
ATOM 1867 C CA . CYS B 1 42 ? -7.512 -19.938 5.438 1 92.94 42 CYS B CA 1
ATOM 1868 C C . CYS B 1 42 ? -6.66 -19.562 6.645 1 92.94 42 CYS B C 1
ATOM 1870 O O . CYS B 1 42 ? -5.879 -18.609 6.582 1 92.94 42 CYS B O 1
ATOM 1872 N N . GLN B 1 43 ? -6.719 -20.312 7.594 1 91.19 43 GLN B N 1
ATOM 1873 C CA . GLN B 1 43 ? -6.082 -19.953 8.859 1 91.19 43 GLN B CA 1
ATOM 1874 C C . GLN B 1 43 ? -4.633 -20.422 8.898 1 91.19 43 GLN B C 1
ATOM 1876 O O . GLN B 1 43 ? -3.764 -19.734 9.43 1 91.19 43 GLN B O 1
ATOM 1881 N N . TYR B 1 44 ? -4.352 -21.578 8.219 1 90.81 44 TYR B N 1
ATOM 1882 C CA . TYR B 1 44 ? -3.07 -22.203 8.523 1 90.81 44 TYR B CA 1
ATOM 1883 C C . TYR B 1 44 ? -2.26 -22.422 7.25 1 90.81 44 TYR B C 1
ATOM 1885 O O . TYR B 1 44 ? -1.063 -22.719 7.312 1 90.81 44 TYR B O 1
ATOM 1893 N N . CYS B 1 45 ? -2.885 -22.281 6.141 1 91.06 45 CYS B N 1
ATOM 1894 C CA . CYS B 1 45 ? -2.191 -22.703 4.926 1 91.06 45 CYS B CA 1
ATOM 1895 C C . CYS B 1 45 ? -1.998 -21.531 3.973 1 91.06 45 CYS B C 1
ATOM 1897 O O . CYS B 1 45 ? -0.917 -21.359 3.408 1 91.06 45 CYS B O 1
ATOM 1899 N N . ASN B 1 46 ? -3.031 -20.688 3.857 1 90.12 46 ASN B N 1
ATOM 1900 C CA . ASN B 1 46 ? -3.021 -19.594 2.883 1 90.12 46 ASN B CA 1
ATOM 1901 C C . ASN B 1 46 ? -1.827 -18.672 3.09 1 90.12 46 ASN B C 1
ATOM 1903 O O . ASN B 1 46 ? -1.553 -18.25 4.215 1 90.12 46 ASN B O 1
ATOM 1907 N N . GLY B 1 47 ? -1.145 -18.375 1.982 1 82 47 GLY B N 1
ATOM 1908 C CA . GLY B 1 47 ? -0.02 -17.453 2.029 1 82 47 GLY B CA 1
ATOM 1909 C C . GLY B 1 47 ? 1.268 -18.109 2.494 1 82 47 GLY B C 1
ATOM 1910 O O . GLY B 1 47 ? 2.307 -17.453 2.586 1 82 47 GLY B O 1
ATOM 1911 N N . ARG B 1 48 ? 1.244 -19.359 2.773 1 84.06 48 ARG B N 1
ATOM 1912 C CA . ARG B 1 48 ? 2.416 -20.078 3.268 1 84.06 48 ARG B CA 1
ATOM 1913 C C . ARG B 1 48 ? 2.969 -21.016 2.201 1 84.06 48 ARG B C 1
ATOM 1915 O O . ARG B 1 48 ? 2.242 -21.438 1.299 1 84.06 48 ARG B O 1
ATOM 1922 N N . HIS B 1 49 ? 4.27 -21.234 2.424 1 83.5 49 HIS B N 1
ATOM 1923 C CA . HIS B 1 49 ? 4.871 -22.234 1.554 1 83.5 49 HIS B CA 1
ATOM 1924 C C . HIS B 1 49 ? 4.258 -23.609 1.792 1 83.5 49 HIS B C 1
ATOM 1926 O O . HIS B 1 49 ? 3.967 -23.984 2.934 1 83.5 49 HIS B O 1
ATOM 1932 N N . TYR B 1 50 ? 4.168 -24.344 0.745 1 89.62 50 TYR B N 1
ATOM 1933 C CA . TYR B 1 50 ? 3.426 -25.594 0.828 1 89.62 50 TYR B CA 1
ATOM 1934 C C . TYR B 1 50 ? 4.082 -26.562 1.812 1 89.62 50 TYR B C 1
ATOM 1936 O O . TYR B 1 50 ? 3.4 -27.359 2.463 1 89.62 50 TYR B O 1
ATOM 1944 N N . THR B 1 51 ? 5.418 -26.484 1.962 1 88.62 51 THR B N 1
ATOM 1945 C CA . THR B 1 51 ? 6.121 -27.391 2.871 1 88.62 51 THR B CA 1
ATOM 1946 C C . THR B 1 51 ? 5.82 -27.031 4.324 1 88.62 51 THR B C 1
ATOM 1948 O O . THR B 1 51 ? 6.074 -27.828 5.23 1 88.62 51 THR B O 1
ATOM 1951 N N . ASP B 1 52 ? 5.27 -25.859 4.523 1 87.38 52 ASP B N 1
ATOM 1952 C CA . ASP B 1 52 ? 5 -25.391 5.883 1 87.38 52 ASP B CA 1
ATOM 1953 C C . ASP B 1 52 ? 3.654 -25.906 6.383 1 87.38 52 ASP B C 1
ATOM 1955 O O . ASP B 1 52 ? 3.418 -25.984 7.59 1 87.38 52 ASP B O 1
ATOM 1959 N N . PHE B 1 53 ? 2.805 -26.25 5.441 1 90.31 53 PHE B N 1
ATOM 1960 C CA . PHE B 1 53 ? 1.486 -26.609 5.945 1 90.31 53 PHE B CA 1
ATOM 1961 C C . PHE B 1 53 ? 1.125 -28.031 5.531 1 90.31 53 PHE B C 1
ATOM 1963 O O . PHE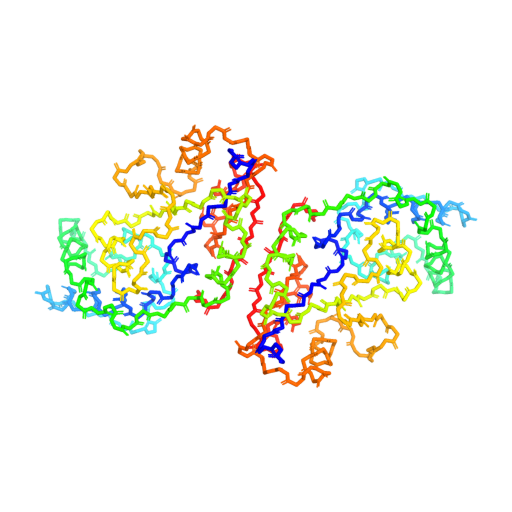 B 1 53 ? 0.359 -28.719 6.219 1 90.31 53 PHE B O 1
ATOM 1970 N N . LEU B 1 54 ? 1.618 -28.594 4.449 1 93.5 54 LEU B N 1
ATOM 1971 C CA . LEU B 1 54 ? 1.258 -29.938 4.004 1 93.5 54 LEU B CA 1
ATOM 1972 C C . LEU B 1 54 ? 1.807 -30.984 4.957 1 93.5 54 LEU B C 1
ATOM 1974 O O . LEU B 1 54 ? 1.225 -32.062 5.098 1 93.5 54 LEU B O 1
ATOM 1978 N N . HIS B 1 55 ? 2.896 -30.656 5.578 1 91.62 55 HIS B N 1
ATOM 1979 C CA . HIS B 1 55 ? 3.523 -31.594 6.496 1 91.62 55 HIS B CA 1
ATOM 1980 C C . HIS B 1 55 ? 2.619 -31.891 7.688 1 91.62 55 HIS B C 1
ATOM 1982 O O . HIS B 1 55 ? 2.773 -32.906 8.352 1 91.62 55 HIS B O 1
ATOM 1988 N N . ASN B 1 56 ? 1.699 -30.953 7.977 1 90.44 56 ASN B N 1
ATOM 1989 C CA . ASN B 1 56 ? 0.743 -31.156 9.062 1 90.44 56 ASN B CA 1
ATOM 1990 C C . ASN B 1 56 ? -0.333 -32.156 8.68 1 90.44 56 ASN B C 1
ATOM 1992 O O . ASN B 1 56 ? -1.015 -32.719 9.555 1 90.44 56 ASN B O 1
ATOM 1996 N N . ILE B 1 57 ? -0.484 -32.438 7.414 1 89.56 57 ILE B N 1
ATOM 1997 C CA . ILE B 1 57 ? -1.536 -33.312 6.906 1 89.56 57 ILE B CA 1
ATOM 1998 C C . ILE B 1 57 ? -0.93 -34.625 6.445 1 89.56 57 ILE B C 1
ATOM 2000 O O . ILE B 1 57 ? -1.52 -35.688 6.645 1 89.56 57 ILE B O 1
ATOM 2004 N N . ILE B 1 58 ? 0.243 -34.5 5.852 1 90.56 58 ILE B N 1
ATOM 2005 C CA . ILE B 1 58 ? 0.901 -35.625 5.191 1 90.56 58 ILE B CA 1
ATOM 2006 C C . ILE B 1 58 ? 2.324 -35.781 5.723 1 90.56 58 ILE B C 1
ATOM 2008 O O . ILE B 1 58 ? 3.074 -34.781 5.785 1 90.56 58 ILE B O 1
ATOM 2012 N N . LYS B 1 59 ? 2.766 -37 6.027 1 88.44 59 LYS B N 1
ATOM 2013 C CA . LYS B 1 59 ? 4.086 -37.188 6.613 1 88.44 59 LYS B CA 1
ATOM 2014 C C . LYS B 1 59 ? 5.113 -37.562 5.547 1 88.44 59 LYS B C 1
ATOM 2016 O O . LYS B 1 59 ? 6.293 -37.219 5.676 1 88.44 59 LYS B O 1
ATOM 2021 N N . SER B 1 60 ? 4.664 -38.031 4.473 1 91.56 60 SER B N 1
ATOM 2022 C CA . SER B 1 60 ? 5.566 -38.469 3.408 1 91.56 60 SER B CA 1
ATOM 2023 C C . SER B 1 60 ? 6.027 -37.281 2.562 1 91.56 60 SER B C 1
ATOM 2025 O O . SER B 1 60 ? 5.211 -36.594 1.936 1 91.56 60 SER B O 1
ATOM 2027 N N . LYS B 1 61 ? 7.289 -37.094 2.531 1 91.81 61 LYS B N 1
ATOM 2028 C CA . LYS B 1 61 ? 7.859 -36.031 1.724 1 91.81 61 LYS B CA 1
ATOM 2029 C C . LYS B 1 61 ? 7.52 -36.219 0.248 1 91.81 61 LYS B C 1
ATOM 2031 O O . LYS B 1 61 ? 7.23 -35.25 -0.453 1 91.81 61 LYS B O 1
ATOM 2036 N N . ASP B 1 62 ? 7.59 -37.375 -0.19 1 94 62 ASP B N 1
ATOM 2037 C CA . ASP B 1 62 ? 7.277 -37.688 -1.583 1 94 62 ASP B CA 1
ATOM 2038 C C . ASP B 1 62 ? 5.82 -37.344 -1.905 1 94 62 ASP B C 1
ATOM 2040 O O . ASP B 1 62 ? 5.531 -36.781 -2.957 1 94 62 ASP B O 1
ATOM 2044 N N . GLU B 1 63 ? 4.992 -37.719 -1.058 1 94.5 63 GLU B N 1
ATOM 2045 C CA . GLU B 1 63 ? 3.576 -37.438 -1.258 1 94.5 63 GLU B CA 1
ATOM 2046 C C . GLU B 1 63 ? 3.322 -35.938 -1.265 1 94.5 63 GLU B C 1
ATOM 2048 O O . GLU B 1 63 ? 2.514 -35.438 -2.053 1 94.5 63 GLU B O 1
ATOM 2053 N N . ILE B 1 64 ? 4.055 -35.281 -0.427 1 95.75 64 ILE B N 1
ATOM 2054 C CA . ILE B 1 64 ? 3.93 -33.812 -0.357 1 95.75 64 ILE B CA 1
ATOM 2055 C C . ILE B 1 64 ? 4.285 -33.219 -1.708 1 95.75 64 ILE B C 1
ATOM 2057 O O . ILE B 1 64 ? 3.529 -32.406 -2.248 1 95.75 64 ILE B O 1
ATOM 2061 N N . GLU B 1 65 ? 5.344 -33.594 -2.258 1 95.69 65 GLU B N 1
ATOM 2062 C CA . GLU B 1 65 ? 5.789 -33.062 -3.541 1 95.69 65 GLU B CA 1
ATOM 2063 C C . GLU B 1 65 ? 4.809 -33.406 -4.656 1 95.69 65 GLU B C 1
ATOM 2065 O O . GLU B 1 65 ? 4.504 -32.562 -5.508 1 95.69 65 GLU B O 1
ATOM 2070 N N . ASN B 1 66 ? 4.352 -34.625 -4.586 1 96.31 66 ASN B N 1
ATOM 2071 C CA . ASN B 1 66 ? 3.398 -35.062 -5.594 1 96.31 66 ASN B CA 1
ATOM 2072 C C . ASN B 1 66 ? 2.09 -34.281 -5.516 1 96.31 66 ASN B C 1
ATOM 2074 O O . ASN B 1 66 ? 1.519 -33.938 -6.543 1 96.31 66 ASN B O 1
ATOM 2078 N N . ILE B 1 67 ? 1.659 -34.062 -4.371 1 96.38 67 ILE B N 1
ATOM 2079 C CA . ILE B 1 67 ? 0.413 -33.344 -4.168 1 96.38 67 ILE B CA 1
ATOM 2080 C C . ILE B 1 67 ? 0.58 -31.891 -4.629 1 96.38 67 ILE B C 1
ATOM 2082 O O . ILE B 1 67 ? -0.309 -31.328 -5.281 1 96.38 67 ILE B O 1
ATOM 2086 N N . HIS B 1 68 ? 1.688 -31.312 -4.312 1 95.31 68 HIS B N 1
ATOM 2087 C CA . HIS B 1 68 ? 1.947 -29.953 -4.762 1 95.31 68 HIS B CA 1
ATOM 2088 C C . HIS B 1 68 ? 1.998 -29.875 -6.281 1 95.31 68 HIS B C 1
ATOM 2090 O O . HIS B 1 68 ? 1.442 -28.953 -6.879 1 95.31 68 HIS B O 1
ATOM 2096 N N . LYS B 1 69 ? 2.641 -30.812 -6.867 1 95.56 69 LYS B N 1
ATOM 2097 C CA . LYS B 1 69 ? 2.686 -30.875 -8.32 1 95.56 69 LYS B CA 1
ATOM 2098 C C . LYS B 1 69 ? 1.284 -31.016 -8.914 1 95.56 69 LYS B C 1
ATOM 2100 O O . LYS B 1 69 ? 0.95 -30.344 -9.898 1 95.56 69 LYS B O 1
ATOM 2105 N N . ARG B 1 70 ? 0.535 -31.891 -8.297 1 96.94 70 ARG B N 1
ATOM 2106 C CA . ARG B 1 70 ? -0.838 -32.094 -8.742 1 96.94 70 ARG B CA 1
ATOM 2107 C C . ARG B 1 70 ? -1.657 -30.812 -8.602 1 96.94 70 ARG B C 1
ATOM 2109 O O . ARG B 1 70 ? -2.43 -30.469 -9.5 1 96.94 70 ARG B O 1
ATOM 2116 N N . LYS B 1 71 ? -1.498 -30.141 -7.504 1 97 71 LYS B N 1
ATOM 2117 C CA . LYS B 1 71 ? -2.166 -28.859 -7.273 1 97 71 LYS B CA 1
ATOM 2118 C C . LYS B 1 71 ? -1.85 -27.859 -8.383 1 97 71 LYS B C 1
ATOM 2120 O O . LYS B 1 71 ? -2.74 -27.172 -8.875 1 97 71 LYS B O 1
ATOM 2125 N N . LYS B 1 72 ? -0.622 -27.766 -8.812 1 95.31 72 LYS B N 1
ATOM 2126 C CA . LYS B 1 72 ? -0.199 -26.859 -9.883 1 95.31 72 LYS B CA 1
ATOM 2127 C C . LYS B 1 72 ? -0.917 -27.188 -11.188 1 95.31 72 LYS B C 1
ATOM 2129 O O . LYS B 1 72 ? -1.314 -26.281 -11.922 1 95.31 72 LYS B O 1
ATOM 2134 N N . GLU B 1 73 ? -1.115 -28.438 -11.375 1 96.31 73 GLU B N 1
ATOM 2135 C CA . GLU B 1 73 ? -1.796 -28.875 -12.586 1 96.31 73 GLU B CA 1
ATOM 2136 C C . GLU B 1 73 ? -3.277 -28.516 -12.555 1 96.31 73 GLU B C 1
ATOM 2138 O O . GLU B 1 73 ? -3.881 -28.25 -13.602 1 96.31 73 GLU B O 1
ATOM 2143 N N . LEU B 1 74 ? -3.807 -28.484 -11.391 1 97.38 74 LEU B N 1
ATOM 2144 C CA . LEU B 1 74 ? -5.238 -28.281 -11.219 1 97.38 74 LEU B CA 1
ATOM 2145 C C . LEU B 1 74 ? -5.559 -26.781 -11.133 1 97.38 74 LEU B C 1
ATOM 2147 O O . LEU B 1 74 ? -6.719 -26.391 -11.273 1 97.38 74 LEU B O 1
ATOM 2151 N N . TYR B 1 75 ? -4.535 -25.969 -10.969 1 96.69 75 TYR B N 1
ATOM 2152 C CA . TYR B 1 75 ? -4.664 -24.547 -10.734 1 96.69 75 TYR B CA 1
ATOM 2153 C C . TYR B 1 75 ? -5.539 -23.891 -11.797 1 96.69 75 TYR B C 1
ATOM 2155 O O . TYR B 1 75 ? -6.508 -23.188 -11.469 1 96.69 75 TYR B O 1
ATOM 2163 N N . SER B 1 76 ? -5.336 -24.203 -13.07 1 96.31 76 SER B N 1
ATOM 2164 C CA . SER B 1 76 ? -6.008 -23.547 -14.188 1 96.31 76 SER B CA 1
ATOM 2165 C C . SER B 1 76 ? -7.5 -23.844 -14.188 1 96.31 76 SER B C 1
ATOM 2167 O O . SER B 1 76 ? -8.305 -23.031 -14.648 1 96.31 76 SER B O 1
ATOM 2169 N N . LYS B 1 77 ? -7.84 -24.984 -13.633 1 97.31 77 LYS B N 1
ATOM 2170 C CA . LYS B 1 77 ? -9.234 -25.406 -13.602 1 97.31 77 LYS B CA 1
ATOM 2171 C C . LYS B 1 77 ? -10.078 -24.469 -12.75 1 97.31 77 LYS B C 1
ATOM 2173 O O . LYS B 1 77 ? -11.289 -24.359 -12.953 1 97.31 77 LYS B O 1
ATOM 2178 N N . TYR B 1 78 ? -9.469 -23.75 -11.906 1 98.19 78 TYR B N 1
ATOM 2179 C CA . TYR B 1 78 ? -10.242 -23.016 -10.906 1 98.19 78 TYR B CA 1
ATOM 2180 C C . TYR B 1 78 ? -10.055 -21.516 -11.062 1 98.19 78 TYR B C 1
ATOM 2182 O O . TYR B 1 78 ? -10.445 -20.734 -10.195 1 98.19 78 TYR B O 1
ATOM 2190 N N . LEU B 1 79 ? -9.516 -21.062 -12.164 1 98.19 79 LEU B N 1
ATOM 2191 C CA . LEU B 1 79 ? -9.148 -19.656 -12.367 1 98.19 79 LEU B CA 1
ATOM 2192 C C . LEU B 1 79 ? -10.398 -18.781 -12.422 1 98.19 79 LEU B C 1
ATOM 2194 O O . LEU B 1 79 ? -10.305 -17.562 -12.266 1 98.19 79 LEU B O 1
ATOM 2198 N N . ASP B 1 80 ? -11.57 -19.406 -12.648 1 97.88 80 ASP B N 1
ATOM 2199 C CA . ASP B 1 80 ? -12.812 -18.656 -12.633 1 97.88 80 ASP B CA 1
ATOM 2200 C C . ASP B 1 80 ? -13.078 -18.047 -11.258 1 97.88 80 ASP B C 1
ATOM 2202 O O . ASP B 1 80 ? -13.867 -17.109 -11.125 1 97.88 80 ASP B O 1
ATOM 2206 N N . ASN B 1 81 ? -12.383 -18.594 -10.258 1 97.69 81 ASN B N 1
ATOM 2207 C CA . ASN B 1 81 ? -12.586 -18.125 -8.891 1 97.69 81 ASN B CA 1
ATOM 2208 C C . ASN B 1 81 ? -11.602 -17.016 -8.523 1 97.69 81 ASN B C 1
ATOM 2210 O O . ASN B 1 81 ? -11.656 -16.469 -7.426 1 97.69 81 ASN B O 1
ATOM 2214 N N . ALA B 1 82 ? -10.727 -16.672 -9.43 1 97.94 82 ALA B N 1
ATOM 2215 C CA . ALA B 1 82 ? -9.766 -15.594 -9.172 1 97.94 82 ALA B CA 1
ATOM 2216 C C . ALA B 1 82 ? -10.438 -14.227 -9.273 1 97.94 82 ALA B C 1
ATOM 2218 O O . ALA B 1 82 ? -11.297 -14.008 -10.133 1 97.94 82 ALA B O 1
ATOM 2219 N N . ILE B 1 83 ? -10.07 -13.32 -8.398 1 97.44 83 ILE B N 1
ATOM 2220 C CA . ILE B 1 83 ? -10.602 -11.961 -8.422 1 97.44 83 ILE B CA 1
ATOM 2221 C C . ILE B 1 83 ? -9.477 -10.969 -8.711 1 97.44 83 ILE B C 1
ATOM 2223 O O . ILE B 1 83 ? -8.469 -10.938 -8 1 97.44 83 ILE B O 1
ATOM 2227 N N . LEU B 1 84 ? -9.656 -10.18 -9.773 1 97.88 84 LEU B N 1
ATOM 2228 C CA . LEU B 1 84 ? -8.672 -9.172 -10.18 1 97.88 84 LEU B CA 1
ATOM 2229 C C . LEU B 1 84 ? -8.781 -7.938 -9.289 1 97.88 84 LEU B C 1
ATOM 2231 O O . LEU B 1 84 ? -9.875 -7.449 -9.023 1 97.88 84 LEU B O 1
ATOM 2235 N N . ASN B 1 85 ? -7.664 -7.523 -8.758 1 97.81 85 ASN B N 1
ATOM 2236 C CA . ASN B 1 85 ? -7.582 -6.246 -8.062 1 97.81 85 ASN B CA 1
ATOM 2237 C C . ASN B 1 85 ? -7.672 -5.07 -9.031 1 97.81 85 ASN B C 1
ATOM 2239 O O . ASN B 1 85 ? -6.652 -4.586 -9.523 1 97.81 85 ASN B O 1
ATOM 2243 N N . GLU B 1 86 ? -8.828 -4.59 -9.172 1 96.94 86 GLU B N 1
ATOM 2244 C CA . GLU B 1 86 ? -9.102 -3.574 -10.188 1 96.94 86 GLU B CA 1
ATOM 2245 C C . GLU B 1 86 ? -8.398 -2.262 -9.852 1 96.94 86 GLU B C 1
ATOM 2247 O O . GLU B 1 86 ? -7.938 -1.553 -10.75 1 96.94 86 GLU B O 1
ATOM 2252 N N . HIS B 1 87 ? -8.352 -1.909 -8.594 1 97.81 87 HIS B N 1
ATOM 2253 C CA . HIS B 1 87 ? -7.672 -0.681 -8.195 1 97.81 87 HIS B CA 1
ATOM 2254 C C . HIS B 1 87 ? -6.188 -0.74 -8.547 1 97.81 87 HIS B C 1
ATOM 2256 O O . HIS B 1 87 ? -5.633 0.215 -9.094 1 97.81 87 HIS B O 1
ATOM 2262 N N . LEU B 1 88 ? -5.551 -1.88 -8.258 1 98.12 88 LEU B N 1
ATOM 2263 C CA . LEU B 1 88 ? -4.125 -2.012 -8.539 1 98.12 88 LEU B CA 1
ATOM 2264 C C . LEU B 1 88 ? -3.867 -2.021 -10.047 1 98.12 88 LEU B C 1
ATOM 2266 O O . LEU B 1 88 ? -2.895 -1.428 -10.516 1 98.12 88 LEU B O 1
ATOM 2270 N N . LEU B 1 89 ? -4.766 -2.648 -10.773 1 98.31 89 LEU B N 1
ATOM 2271 C CA . LEU B 1 89 ? -4.633 -2.648 -12.227 1 98.31 89 LEU B CA 1
ATOM 2272 C C . LEU B 1 89 ? -4.75 -1.233 -12.789 1 98.31 89 LEU B C 1
ATOM 2274 O O . LEU B 1 89 ? -3.971 -0.835 -13.656 1 98.31 89 LEU B O 1
ATOM 2278 N N . ASN B 1 90 ? -5.707 -0.478 -12.297 1 97.88 90 ASN B N 1
ATOM 2279 C CA . ASN B 1 90 ? -5.895 0.901 -12.742 1 97.88 90 ASN B CA 1
ATOM 2280 C C . ASN B 1 90 ? -4.672 1.759 -12.422 1 97.88 90 ASN B C 1
ATOM 2282 O O . ASN B 1 90 ? -4.27 2.594 -13.234 1 97.88 90 ASN B O 1
ATOM 2286 N N . ILE B 1 91 ? -4.102 1.521 -11.289 1 98.38 91 ILE B N 1
ATOM 2287 C CA . ILE B 1 91 ? -2.895 2.24 -10.891 1 98.38 91 ILE B CA 1
ATOM 2288 C C . ILE B 1 91 ? -1.755 1.907 -11.852 1 98.38 91 ILE B C 1
ATOM 2290 O O . ILE B 1 91 ? -1.094 2.807 -12.375 1 98.38 91 ILE B O 1
ATOM 2294 N N . ALA B 1 92 ? -1.56 0.627 -12.07 1 98.56 92 ALA B N 1
ATOM 2295 C CA . ALA B 1 92 ? -0.495 0.199 -12.969 1 98.56 92 ALA B CA 1
ATOM 2296 C C . ALA B 1 92 ? -0.692 0.781 -14.367 1 98.56 92 ALA B C 1
ATOM 2298 O O . ALA B 1 92 ? 0.256 1.278 -14.984 1 98.56 92 ALA B O 1
ATOM 2299 N N . ARG B 1 93 ? -1.929 0.784 -14.867 1 98 93 ARG B N 1
ATOM 2300 C CA . ARG B 1 93 ? -2.256 1.34 -16.172 1 98 93 ARG B CA 1
ATOM 2301 C C . ARG B 1 93 ? -1.971 2.838 -16.219 1 98 93 ARG B C 1
ATOM 2303 O O . ARG B 1 93 ? -1.463 3.35 -17.219 1 98 93 ARG B O 1
ATOM 2310 N N . GLY B 1 94 ? -2.271 3.525 -15.203 1 97.38 94 GLY B N 1
ATOM 2311 C CA . GLY B 1 94 ? -2.139 4.973 -15.148 1 97.38 94 GLY B CA 1
ATOM 2312 C C . GLY B 1 94 ? -0.695 5.441 -15.188 1 97.38 94 GLY B C 1
ATOM 2313 O O . GLY B 1 94 ? -0.406 6.535 -15.68 1 97.38 94 GLY B O 1
ATOM 2314 N N . ILE B 1 95 ? 0.228 4.555 -14.719 1 97.88 95 ILE B N 1
ATOM 2315 C CA . ILE B 1 95 ? 1.591 5.055 -14.578 1 97.88 95 ILE B CA 1
ATOM 2316 C C . ILE B 1 95 ? 2.482 4.43 -15.648 1 97.88 95 ILE B C 1
ATOM 2318 O O . ILE B 1 95 ? 3.695 4.652 -15.664 1 97.88 95 ILE B O 1
ATOM 2322 N N . LYS B 1 96 ? 1.93 3.746 -16.547 1 96.81 96 LYS B N 1
ATOM 2323 C CA . LYS B 1 96 ? 2.678 2.908 -17.484 1 96.81 96 LYS B CA 1
ATOM 2324 C C . LYS B 1 96 ? 3.514 3.76 -18.438 1 96.81 96 LYS B C 1
ATOM 2326 O O . LYS B 1 96 ? 4.418 3.25 -19.094 1 96.81 96 LYS B O 1
ATOM 2331 N N . GLU B 1 97 ? 3.191 5.043 -18.578 1 95.88 97 GLU B N 1
ATOM 2332 C CA . GLU B 1 97 ? 3.967 5.902 -19.469 1 95.88 97 GLU B CA 1
ATOM 2333 C C . GLU B 1 97 ? 5.32 6.25 -18.859 1 95.88 97 GLU B C 1
ATOM 2335 O O . GLU B 1 97 ? 6.301 6.438 -19.594 1 95.88 97 GLU B O 1
ATOM 2340 N N . GLU B 1 98 ? 5.316 6.273 -17.531 1 97.25 98 GLU B N 1
ATOM 2341 C CA . GLU B 1 98 ? 6.535 6.699 -16.859 1 97.25 98 GLU B CA 1
ATOM 2342 C C . GLU B 1 98 ? 7.254 5.508 -16.219 1 97.25 98 GLU B C 1
ATOM 2344 O O . GLU B 1 98 ? 8.445 5.59 -15.906 1 97.25 98 GLU B O 1
ATOM 2349 N N . TYR B 1 99 ? 6.539 4.434 -16.047 1 98.75 99 TYR B N 1
ATOM 2350 C CA . TYR B 1 99 ? 7.078 3.27 -15.359 1 98.75 99 TYR B CA 1
ATOM 2351 C C . TYR B 1 99 ? 7.098 2.049 -16.266 1 98.75 99 TYR B C 1
ATOM 2353 O O . TYR B 1 99 ? 6.109 1.755 -16.938 1 98.75 99 TYR B O 1
ATOM 2361 N N . TYR B 1 100 ? 8.211 1.352 -16.234 1 98.81 100 TYR B N 1
ATOM 2362 C CA . TYR B 1 100 ? 8.125 -0.051 -16.641 1 98.81 100 TYR B CA 1
ATOM 2363 C C . TYR B 1 100 ? 7.297 -0.848 -15.633 1 98.81 100 TYR B C 1
ATOM 2365 O O . TYR B 1 100 ? 7.348 -0.585 -14.43 1 98.81 100 TYR B O 1
ATOM 2373 N N . LEU B 1 101 ? 6.527 -1.736 -16.172 1 98.88 101 LEU B N 1
ATOM 2374 C CA . LEU B 1 1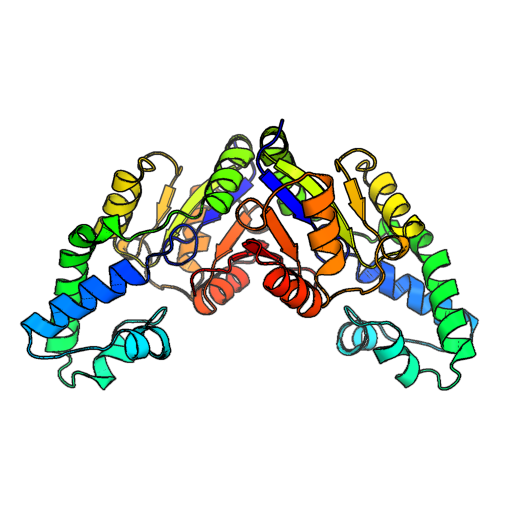01 ? 5.742 -2.625 -15.312 1 98.88 101 LEU B CA 1
ATOM 2375 C C . LEU B 1 101 ? 6.32 -4.035 -15.328 1 98.88 101 LEU B C 1
ATOM 2377 O O . LEU B 1 101 ? 6.512 -4.625 -16.391 1 98.88 101 LEU B O 1
ATOM 2381 N N . SER B 1 102 ? 6.645 -4.566 -14.156 1 98.88 102 SER B N 1
ATOM 2382 C CA . SER B 1 102 ? 7.141 -5.93 -14.023 1 98.88 102 SER B CA 1
ATOM 2383 C C . SER B 1 102 ? 6.316 -6.723 -13.016 1 98.88 102 SER B C 1
ATOM 2385 O O . SER B 1 102 ? 5.793 -6.16 -12.055 1 98.88 102 SER B O 1
ATOM 2387 N N . LEU B 1 103 ? 6.184 -7.934 -13.336 1 98.88 103 LEU B N 1
ATOM 2388 C CA . LEU B 1 103 ? 5.594 -8.883 -12.398 1 98.88 103 LEU B CA 1
ATOM 2389 C C . LEU B 1 103 ? 6.66 -9.789 -11.797 1 98.88 103 LEU B C 1
ATOM 2391 O O . LEU B 1 103 ? 7.484 -10.352 -12.523 1 98.88 103 LEU B O 1
ATOM 2395 N N . VAL B 1 104 ? 6.734 -9.852 -10.438 1 98.62 104 VAL B N 1
ATOM 2396 C CA . VAL B 1 104 ? 7.637 -10.758 -9.742 1 98.62 104 VAL B CA 1
ATOM 2397 C C . VAL B 1 104 ? 6.848 -11.648 -8.781 1 98.62 104 VAL B C 1
ATOM 2399 O O . VAL B 1 104 ? 6.211 -11.148 -7.848 1 98.62 104 VAL B O 1
ATOM 2402 N N . THR B 1 105 ? 6.828 -12.914 -9.016 1 96.94 105 THR B N 1
ATOM 2403 C CA . THR B 1 105 ? 6.02 -13.859 -8.258 1 96.94 105 THR B CA 1
ATOM 2404 C C . THR B 1 105 ? 6.793 -15.148 -8 1 96.94 105 THR B C 1
ATOM 2406 O O . THR B 1 105 ? 7.75 -15.461 -8.711 1 96.94 105 THR B O 1
ATOM 2409 N N . THR B 1 106 ? 6.391 -15.836 -6.922 1 93.75 106 THR B N 1
ATOM 2410 C CA . THR B 1 106 ? 6.977 -17.141 -6.645 1 93.75 106 THR B CA 1
ATOM 2411 C C . THR B 1 106 ? 6.188 -18.25 -7.332 1 93.75 106 THR B C 1
ATOM 2413 O O . THR B 1 106 ? 6.562 -19.422 -7.27 1 93.75 106 THR B O 1
ATOM 2416 N N . ALA B 1 107 ? 5.137 -17.906 -8.039 1 93.81 107 ALA B N 1
ATOM 2417 C CA . ALA B 1 107 ? 4.359 -18.891 -8.805 1 93.81 107 ALA B CA 1
ATOM 2418 C C . ALA B 1 107 ? 5.152 -19.406 -10 1 93.81 107 ALA B C 1
ATOM 2420 O O . ALA B 1 107 ? 6.125 -18.766 -10.43 1 93.81 107 ALA B O 1
ATOM 2421 N N . SER B 1 108 ? 4.723 -20.547 -10.531 1 94.44 108 SER B N 1
ATOM 2422 C CA . SER B 1 108 ? 5.355 -21.094 -11.727 1 94.44 108 SER B CA 1
ATOM 2423 C C . SER B 1 108 ? 5.047 -20.25 -12.961 1 94.44 108 SER B C 1
ATOM 2425 O O . SER B 1 108 ? 4.039 -19.531 -12.992 1 94.44 108 SER B O 1
ATOM 2427 N N . ARG B 1 109 ? 5.891 -20.344 -13.969 1 97.12 109 ARG B N 1
ATOM 2428 C CA . ARG B 1 109 ? 5.66 -19.656 -15.242 1 97.12 109 ARG B CA 1
ATOM 2429 C C . ARG B 1 109 ? 4.316 -20.062 -15.844 1 97.12 109 ARG B C 1
ATOM 2431 O O . ARG B 1 109 ? 3.559 -19.203 -16.312 1 97.12 109 ARG B O 1
ATOM 2438 N N . LYS B 1 110 ? 4.035 -21.297 -15.75 1 96.94 110 LYS B N 1
ATOM 2439 C CA . LYS B 1 110 ? 2.799 -21.828 -16.312 1 96.94 110 LYS B CA 1
ATOM 2440 C C . LYS B 1 110 ? 1.578 -21.203 -15.648 1 96.94 110 LYS B C 1
ATOM 2442 O O . LYS B 1 110 ? 0.703 -20.656 -16.328 1 96.94 110 LYS B O 1
ATOM 2447 N N . ASN B 1 111 ? 1.537 -21.234 -14.344 1 97.31 111 ASN B N 1
ATOM 2448 C CA . ASN B 1 111 ? 0.398 -20.688 -13.609 1 97.31 111 ASN B CA 1
ATOM 2449 C C . ASN B 1 111 ? 0.266 -19.188 -13.805 1 97.31 111 ASN B C 1
ATOM 2451 O O . ASN B 1 111 ? -0.845 -18.656 -13.922 1 97.31 111 ASN B O 1
ATOM 2455 N N . THR B 1 112 ? 1.407 -18.531 -13.875 1 98.25 112 THR B N 1
ATOM 2456 C CA . THR B 1 112 ? 1.426 -17.094 -14.07 1 98.25 112 THR B CA 1
ATOM 2457 C C . THR B 1 112 ? 0.837 -16.719 -15.438 1 98.25 112 THR B C 1
ATOM 2459 O O . THR B 1 112 ? -0.049 -15.875 -15.523 1 98.25 112 THR B O 1
ATOM 2462 N N . GLU B 1 113 ? 1.262 -17.406 -16.453 1 98.12 113 GLU B N 1
ATOM 2463 C CA . GLU B 1 113 ? 0.78 -17.141 -17.797 1 98.12 113 GLU B CA 1
ATOM 2464 C C . GLU B 1 113 ? -0.701 -17.469 -17.938 1 98.12 113 GLU B C 1
ATOM 2466 O O . GLU B 1 113 ? -1.452 -16.75 -18.594 1 98.12 113 GLU B O 1
ATOM 2471 N N . GLU B 1 114 ? -1.112 -18.5 -17.312 1 98 114 GLU B N 1
ATOM 2472 C CA . GLU B 1 114 ? -2.502 -18.938 -17.406 1 98 114 GLU B CA 1
ATOM 2473 C C . GLU B 1 114 ? -3.449 -17.906 -16.812 1 98 114 GLU B C 1
ATOM 2475 O O . GLU B 1 114 ? -4.469 -17.562 -17.422 1 98 114 GLU B O 1
ATOM 2480 N N . ILE B 1 115 ? -3.098 -17.359 -15.672 1 98.5 115 ILE B N 1
ATOM 2481 C CA . ILE B 1 115 ? -4.008 -16.406 -15.047 1 98.5 115 ILE B CA 1
ATOM 2482 C C . ILE B 1 115 ? -3.951 -15.07 -15.797 1 98.5 115 ILE B C 1
ATOM 2484 O O . ILE B 1 115 ? -4.98 -14.414 -15.992 1 98.5 115 ILE B O 1
ATOM 2488 N N . LEU B 1 116 ? -2.777 -14.656 -16.234 1 98.69 116 LEU B N 1
ATOM 2489 C CA . LEU B 1 116 ? -2.668 -13.414 -17 1 98.69 116 LEU B CA 1
ATOM 2490 C C . LEU B 1 116 ? -3.455 -13.508 -18.297 1 98.69 116 LEU B C 1
ATOM 2492 O O . LEU B 1 116 ? -4.148 -12.562 -18.688 1 98.69 116 LEU B O 1
ATOM 2496 N N . ASP B 1 117 ? -3.375 -14.672 -18.938 1 98.12 117 ASP B N 1
ATOM 2497 C CA . ASP B 1 117 ? -4.109 -14.867 -20.172 1 98.12 117 ASP B CA 1
ATOM 2498 C C . ASP B 1 117 ? -5.617 -14.883 -19.938 1 98.12 117 ASP B C 1
ATOM 2500 O O . ASP B 1 117 ? -6.379 -14.273 -20.688 1 98.12 117 ASP B O 1
ATOM 2504 N N . LYS B 1 118 ? -6.008 -15.523 -18.891 1 97.75 118 LYS B N 1
ATOM 2505 C CA . LYS B 1 118 ? -7.422 -15.602 -18.547 1 97.75 118 LYS B CA 1
ATOM 2506 C C . LYS B 1 118 ? -8.031 -14.211 -18.375 1 97.75 118 LYS B C 1
ATOM 2508 O O . LYS B 1 118 ? -9.18 -13.984 -18.75 1 97.75 118 LYS B O 1
ATOM 2513 N N . PHE B 1 119 ? -7.277 -13.273 -17.906 1 98.19 119 PHE B N 1
ATOM 2514 C CA . PHE B 1 119 ? -7.789 -11.945 -17.625 1 98.19 119 PHE B CA 1
ATOM 2515 C C . PHE B 1 119 ? -7.324 -10.945 -18.672 1 98.19 119 PHE B C 1
ATOM 2517 O O . PHE B 1 119 ? -7.355 -9.734 -18.453 1 98.19 119 PHE B O 1
ATOM 2524 N N . PHE B 1 120 ? -6.75 -11.406 -19.766 1 98.06 120 PHE B N 1
ATOM 2525 C CA . PHE B 1 120 ? -6.355 -10.625 -20.938 1 98.06 120 PHE B CA 1
ATOM 2526 C C . PHE B 1 120 ? -5.246 -9.641 -20.578 1 98.06 120 PHE B C 1
ATOM 2528 O O . PHE B 1 120 ? -5.262 -8.492 -21.016 1 98.06 120 PHE B O 1
ATOM 2535 N N . LEU B 1 121 ? -4.32 -10.141 -19.75 1 98.38 121 LEU B N 1
ATOM 2536 C CA . LEU B 1 121 ? -3.197 -9.312 -19.328 1 98.38 121 LEU B CA 1
ATOM 2537 C C . LEU B 1 121 ? -1.873 -9.906 -19.797 1 98.38 121 LEU B C 1
ATOM 2539 O O . LEU B 1 121 ? -0.817 -9.586 -19.234 1 98.38 121 LEU B O 1
ATOM 2543 N N . GLY B 1 122 ? -1.908 -10.727 -20.766 1 96.94 122 GLY B N 1
ATOM 2544 C CA . GLY B 1 122 ? -0.735 -11.453 -21.234 1 96.94 122 GLY B CA 1
ATOM 2545 C C . GLY B 1 122 ? 0.389 -10.539 -21.688 1 96.94 122 GLY B C 1
ATOM 2546 O O . GLY B 1 122 ? 1.564 -10.898 -21.594 1 96.94 122 GLY B O 1
ATOM 2547 N N . THR B 1 123 ? 0.054 -9.281 -22.156 1 97.31 123 THR B N 1
ATOM 2548 C CA . THR B 1 123 ? 1.052 -8.359 -22.688 1 97.31 123 THR B CA 1
ATOM 2549 C C . THR B 1 123 ? 1.095 -7.082 -21.844 1 97.31 123 THR B C 1
ATOM 2551 O O . THR B 1 123 ? 1.582 -6.047 -22.312 1 97.31 123 THR B O 1
ATOM 2554 N N . PHE B 1 124 ? 0.57 -7.121 -20.734 1 98.19 124 PHE B N 1
ATOM 2555 C CA . PHE B 1 124 ? 0.408 -5.934 -19.891 1 98.19 124 PHE B CA 1
ATOM 2556 C C . PHE B 1 124 ? 1.735 -5.527 -19.266 1 98.19 124 PHE B C 1
ATOM 2558 O O . PHE B 1 124 ? 2.016 -4.336 -19.125 1 98.19 124 PHE B O 1
ATOM 2565 N N . PHE B 1 125 ? 2.588 -6.551 -18.969 1 98.75 125 PHE B N 1
ATOM 2566 C CA . PHE B 1 125 ? 3.848 -6.305 -18.266 1 98.75 125 PHE B CA 1
ATOM 2567 C C . PHE B 1 125 ? 5.008 -6.262 -19.266 1 98.75 125 PHE B C 1
ATOM 2569 O O . PHE B 1 125 ? 5.031 -7.02 -20.234 1 98.75 125 PHE B O 1
ATOM 2576 N N . ASP B 1 126 ? 5.922 -5.426 -18.938 1 98.69 126 ASP B N 1
ATOM 2577 C CA . ASP B 1 126 ? 7.125 -5.328 -19.766 1 98.69 126 ASP B CA 1
ATOM 2578 C C . ASP B 1 126 ? 8.062 -6.508 -19.5 1 98.69 126 ASP B C 1
ATOM 2580 O O . ASP B 1 126 ? 8.836 -6.891 -20.391 1 98.69 126 ASP B O 1
ATOM 2584 N N . ALA B 1 127 ? 8.031 -7.105 -18.312 1 98.62 127 ALA B N 1
ATOM 2585 C CA . ALA B 1 127 ? 8.812 -8.281 -17.938 1 98.62 127 ALA B CA 1
ATOM 2586 C C . ALA B 1 127 ? 8.156 -9.031 -16.781 1 98.62 127 ALA B C 1
ATOM 2588 O O . ALA B 1 127 ? 7.531 -8.422 -15.906 1 98.62 127 ALA B O 1
ATOM 2589 N N . ILE B 1 128 ? 8.336 -10.297 -16.844 1 98.69 128 ILE B N 1
ATOM 2590 C CA . ILE B 1 128 ? 7.773 -11.164 -15.812 1 98.69 128 ILE B CA 1
ATOM 2591 C C . ILE B 1 128 ? 8.859 -12.086 -15.266 1 98.69 128 ILE B C 1
ATOM 2593 O O . ILE B 1 128 ? 9.586 -12.727 -16.031 1 98.69 128 ILE B O 1
ATOM 2597 N N . PHE B 1 129 ? 8.992 -12.125 -13.945 1 98.62 129 PHE B N 1
ATOM 2598 C CA . PHE B 1 129 ? 9.922 -13.016 -13.258 1 98.62 129 PHE B CA 1
ATOM 2599 C C . PHE B 1 129 ? 9.172 -13.969 -12.328 1 98.62 129 PHE B C 1
ATOM 2601 O O . PHE B 1 129 ? 8.469 -13.531 -11.422 1 98.62 129 PHE B O 1
ATOM 2608 N N . THR B 1 130 ? 9.32 -15.273 -12.625 1 97.62 130 THR B N 1
ATOM 2609 C CA . THR B 1 130 ? 8.609 -16.312 -11.898 1 97.62 130 THR B CA 1
ATOM 2610 C C . THR B 1 130 ? 9.57 -17.156 -11.062 1 97.62 130 THR B C 1
ATOM 2612 O O . THR B 1 130 ? 10.75 -16.797 -10.93 1 97.62 130 THR B O 1
ATOM 2615 N N . ALA B 1 131 ? 9.055 -18.25 -10.422 1 93.81 131 ALA B N 1
ATOM 2616 C CA . ALA B 1 131 ? 9.852 -19.141 -9.594 1 93.81 131 ALA B CA 1
ATOM 2617 C C . ALA B 1 131 ? 11.039 -19.703 -10.367 1 93.81 131 ALA B C 1
ATOM 2619 O O . ALA B 1 131 ? 12.109 -19.922 -9.797 1 93.81 131 ALA B O 1
ATOM 2620 N N . GLU B 1 132 ? 10.898 -19.812 -11.625 1 95.94 132 GLU B N 1
ATOM 2621 C CA . GLU B 1 132 ? 11.922 -20.453 -12.453 1 95.94 132 GLU B CA 1
ATOM 2622 C C . GLU B 1 132 ? 13.039 -19.469 -12.797 1 95.94 132 GLU B C 1
ATOM 2624 O O . GLU B 1 132 ? 14.102 -19.875 -13.281 1 95.94 132 GLU B O 1
ATOM 2629 N N . ASP B 1 133 ? 12.82 -18.203 -12.508 1 96.81 133 ASP B N 1
ATOM 2630 C CA . ASP B 1 133 ? 13.781 -17.172 -12.898 1 96.81 133 ASP B CA 1
ATOM 2631 C C . ASP B 1 133 ? 14.664 -16.781 -11.719 1 96.81 133 ASP B C 1
ATOM 2633 O O . ASP B 1 133 ? 15.602 -15.992 -11.883 1 96.81 133 ASP B O 1
ATOM 2637 N N . THR B 1 134 ? 14.344 -17.25 -10.523 1 94.62 134 THR B N 1
ATOM 2638 C CA . THR B 1 134 ? 15.047 -16.828 -9.32 1 94.62 134 THR B CA 1
ATOM 2639 C C . THR B 1 134 ? 15.633 -18.031 -8.586 1 94.62 134 THR B C 1
ATOM 2641 O O . THR B 1 134 ? 15 -19.094 -8.516 1 94.62 134 THR B O 1
ATOM 2644 N N . LYS B 1 135 ? 16.828 -17.938 -7.973 1 94.56 135 LYS B N 1
ATOM 2645 C CA . LYS B 1 135 ? 17.453 -18.969 -7.145 1 94.56 135 LYS B CA 1
ATOM 2646 C C . LYS B 1 135 ? 16.906 -18.922 -5.719 1 94.56 135 LYS B C 1
ATOM 2648 O O . LYS B 1 135 ? 16.609 -19.969 -5.129 1 94.56 135 LYS B O 1
ATOM 2653 N N . PHE B 1 136 ? 16.828 -17.703 -5.191 1 94.12 136 PHE B N 1
ATOM 2654 C CA . PHE B 1 136 ? 16.312 -17.484 -3.846 1 94.12 136 PHE B CA 1
ATOM 2655 C C . PHE B 1 136 ? 14.992 -16.719 -3.883 1 94.12 136 PHE B C 1
ATOM 2657 O O . PHE B 1 136 ? 14.938 -15.578 -4.348 1 94.12 136 PHE B O 1
ATOM 2664 N N . VAL B 1 137 ? 13.992 -17.328 -3.359 1 91 137 VAL B N 1
ATOM 2665 C CA . VAL B 1 137 ? 12.664 -16.719 -3.4 1 91 137 VAL B CA 1
ATOM 2666 C C . VAL B 1 137 ? 12.492 -15.773 -2.213 1 91 137 VAL B C 1
ATOM 2668 O O . VAL B 1 137 ? 13.359 -15.695 -1.344 1 91 137 VAL B O 1
ATOM 2671 N N . LYS B 1 138 ? 11.398 -15.078 -2.271 1 94 138 LYS B N 1
ATOM 2672 C CA . LYS B 1 138 ? 11.062 -14.227 -1.14 1 94 138 LYS B CA 1
ATOM 2673 C C . LYS B 1 138 ? 11.109 -15 0.172 1 94 138 LYS B C 1
ATOM 2675 O O . LYS B 1 138 ? 10.625 -16.141 0.246 1 94 138 LYS B O 1
ATOM 2680 N N . PRO B 1 139 ? 11.859 -14.328 1.101 1 95 139 PRO B N 1
ATOM 2681 C CA . PRO B 1 139 ? 12.133 -12.93 1.433 1 95 139 PRO B CA 1
ATOM 2682 C C . PRO B 1 139 ? 13.453 -12.438 0.847 1 95 139 PRO B C 1
ATOM 2684 O O . PRO B 1 139 ? 13.852 -11.289 1.077 1 95 139 PRO B O 1
ATOM 2687 N N . ASP B 1 140 ? 14.109 -13.336 0.191 1 97.19 140 ASP B N 1
ATOM 2688 C CA . ASP B 1 140 ? 15.258 -12.844 -0.563 1 97.19 140 ASP B CA 1
ATOM 2689 C C . ASP B 1 140 ? 14.82 -11.875 -1.66 1 97.19 140 ASP B C 1
ATOM 2691 O O . ASP B 1 140 ? 13.828 -12.117 -2.352 1 97.19 140 ASP B O 1
ATOM 2695 N N . PRO B 1 141 ? 15.508 -10.766 -1.802 1 98.38 141 PRO B N 1
ATOM 2696 C CA . PRO B 1 141 ? 15.055 -9.75 -2.75 1 98.38 141 PRO B CA 1
ATOM 2697 C C . PRO B 1 141 ? 15.492 -10.031 -4.184 1 98.38 141 PRO B C 1
ATOM 2699 O O . PRO B 1 141 ? 15.312 -9.195 -5.066 1 98.38 141 PRO B O 1
ATOM 2702 N N . GLU B 1 142 ? 16.031 -11.195 -4.488 1 98.44 142 GLU B N 1
ATOM 2703 C CA . GLU B 1 142 ? 16.656 -11.5 -5.773 1 98.44 142 GLU B CA 1
ATOM 2704 C C . GLU B 1 142 ? 15.703 -11.195 -6.93 1 98.44 142 GLU B C 1
ATOM 2706 O O . GLU B 1 142 ? 16.109 -10.594 -7.926 1 98.44 142 GLU B O 1
ATOM 2711 N N . GLY B 1 143 ? 14.477 -11.633 -6.828 1 98.5 143 GLY B N 1
ATOM 2712 C CA . GLY B 1 143 ? 13.523 -11.383 -7.895 1 98.5 143 GLY B CA 1
ATOM 2713 C C . GLY B 1 143 ? 13.328 -9.906 -8.195 1 98.5 143 GLY B C 1
ATOM 2714 O O . GLY B 1 143 ? 13.281 -9.508 -9.359 1 98.5 143 GLY B O 1
ATOM 2715 N N . PHE B 1 144 ? 13.289 -9.125 -7.172 1 98.81 144 PHE B N 1
ATOM 2716 C CA . PHE B 1 144 ? 13.133 -7.688 -7.34 1 98.81 144 PHE B CA 1
ATOM 2717 C C . PHE B 1 144 ? 14.391 -7.074 -7.941 1 98.81 144 PHE B C 1
ATOM 2719 O O . PHE B 1 144 ? 14.305 -6.238 -8.844 1 98.81 144 PHE B O 1
ATOM 2726 N N . LEU B 1 145 ? 15.492 -7.504 -7.461 1 98.75 145 LEU B N 1
ATOM 2727 C CA . LEU B 1 145 ? 16.766 -6.992 -7.965 1 98.75 145 LEU B CA 1
ATOM 2728 C C . LEU B 1 145 ? 16.953 -7.355 -9.438 1 98.75 145 LEU B C 1
ATOM 2730 O O . LEU B 1 145 ? 17.484 -6.562 -10.211 1 98.75 145 LEU B O 1
ATOM 2734 N N . GLN B 1 146 ? 16.5 -8.562 -9.797 1 98.69 146 GLN B N 1
ATOM 2735 C CA . GLN B 1 146 ? 16.562 -8.977 -11.195 1 98.69 146 GLN B CA 1
ATOM 2736 C C . GLN B 1 146 ? 15.727 -8.062 -12.078 1 98.69 146 GLN B C 1
ATOM 2738 O O . GLN B 1 146 ? 16.156 -7.672 -13.172 1 98.69 146 GLN B O 1
ATOM 2743 N N . ALA B 1 147 ? 14.57 -7.715 -11.609 1 98.75 147 ALA B N 1
ATOM 2744 C CA . ALA B 1 147 ? 13.711 -6.801 -12.367 1 98.75 147 ALA B CA 1
ATOM 2745 C C . ALA B 1 147 ? 14.367 -5.434 -12.516 1 98.75 147 ALA B C 1
ATOM 2747 O O . ALA B 1 147 ? 14.398 -4.867 -13.609 1 98.75 147 ALA B O 1
ATOM 2748 N N . MET B 1 148 ? 14.914 -4.938 -11.469 1 98.81 148 MET B N 1
ATOM 2749 C CA . MET B 1 148 ? 15.578 -3.639 -11.484 1 98.81 148 MET B CA 1
ATOM 2750 C C . MET B 1 148 ? 16.766 -3.652 -12.43 1 98.81 148 MET B C 1
ATOM 2752 O O . MET B 1 148 ? 16.953 -2.719 -13.219 1 98.81 148 MET B O 1
ATOM 2756 N N . ASN B 1 149 ? 17.547 -4.707 -12.367 1 98.69 149 ASN B N 1
ATOM 2757 C CA . ASN B 1 149 ? 18.703 -4.852 -13.242 1 98.69 149 ASN B CA 1
ATOM 2758 C C . ASN B 1 149 ? 18.297 -4.957 -14.703 1 98.69 149 ASN B C 1
ATOM 2760 O O . ASN B 1 149 ? 18.938 -4.375 -15.578 1 98.69 149 ASN B O 1
ATOM 2764 N N . HIS B 1 150 ? 17.234 -5.691 -14.969 1 98.56 150 HIS B N 1
ATOM 2765 C CA . HIS B 1 150 ? 16.734 -5.883 -16.328 1 98.56 150 HIS B CA 1
ATOM 2766 C C . HIS B 1 150 ? 16.422 -4.547 -17 1 98.56 150 HIS B C 1
ATOM 2768 O O . HIS B 1 150 ? 16.75 -4.348 -18.156 1 98.56 150 HIS B O 1
ATOM 2774 N N . PHE B 1 151 ? 15.898 -3.656 -16.219 1 98.69 151 PHE B N 1
ATOM 2775 C CA . PHE B 1 151 ? 15.469 -2.379 -16.781 1 98.69 151 PHE B CA 1
ATOM 2776 C C . PHE B 1 151 ? 16.5 -1.293 -16.5 1 98.69 151 PHE B C 1
ATOM 2778 O O . PHE B 1 151 ? 16.359 -0.16 -16.969 1 98.69 151 PHE B O 1
ATOM 2785 N N . LYS B 1 152 ? 17.5 -1.655 -15.695 1 98.5 152 LYS B N 1
ATOM 2786 C CA . LYS B 1 152 ? 18.531 -0.715 -15.281 1 98.5 152 LYS B CA 1
ATOM 2787 C C . LYS B 1 152 ? 17.938 0.477 -14.539 1 98.5 152 LYS B C 1
ATOM 2789 O O . LYS B 1 152 ? 18.25 1.629 -14.852 1 98.5 152 LYS B O 1
ATOM 2794 N N . ILE B 1 153 ? 17.062 0.165 -13.672 1 98.75 153 ILE B N 1
ATOM 2795 C CA . ILE B 1 153 ? 16.422 1.177 -12.828 1 98.75 153 ILE B CA 1
ATOM 2796 C C . ILE B 1 153 ? 16.859 0.996 -11.383 1 98.75 153 ILE B C 1
ATOM 2798 O O . ILE B 1 153 ? 16.875 -0.124 -10.867 1 98.75 153 ILE B O 1
ATOM 2802 N N . SER B 1 154 ? 17.266 2.057 -10.688 1 98.38 154 SER B N 1
ATOM 2803 C CA . SER B 1 154 ? 17.75 2.01 -9.312 1 98.38 154 SER B CA 1
ATOM 2804 C C . SER B 1 154 ? 16.594 1.769 -8.336 1 98.38 154 SER B C 1
ATOM 2806 O O . SER B 1 154 ? 15.43 1.994 -8.68 1 98.38 154 SER B O 1
ATOM 2808 N N . PRO B 1 155 ? 16.938 1.294 -7.102 1 98.31 155 PRO B N 1
ATOM 2809 C CA . PRO B 1 155 ? 15.906 1.087 -6.086 1 98.31 155 PRO B CA 1
ATOM 2810 C C . PRO B 1 155 ? 15.109 2.355 -5.785 1 98.31 155 PRO B C 1
ATOM 2812 O O . PRO B 1 155 ? 13.891 2.299 -5.621 1 98.31 155 PRO B O 1
ATOM 2815 N N . VAL B 1 156 ? 15.711 3.555 -5.836 1 96.38 156 VAL B N 1
ATOM 2816 C CA . VAL B 1 156 ? 15.047 4.801 -5.461 1 96.38 156 VAL B CA 1
ATOM 2817 C C . VAL B 1 156 ? 13.992 5.16 -6.504 1 96.38 156 VAL B C 1
ATOM 2819 O O . VAL B 1 156 ? 13.039 5.883 -6.203 1 96.38 156 VAL B O 1
ATOM 2822 N N . ASN B 1 157 ? 14.109 4.617 -7.676 1 98.19 157 ASN B N 1
ATOM 2823 C CA . ASN B 1 157 ? 13.156 4.863 -8.75 1 98.19 157 ASN B CA 1
ATOM 2824 C C . ASN B 1 157 ? 12.242 3.662 -8.969 1 98.19 157 ASN B C 1
ATOM 2826 O O . ASN B 1 157 ? 11.586 3.557 -10.008 1 98.19 157 ASN B O 1
ATOM 2830 N N . THR B 1 158 ? 12.203 2.723 -7.969 1 98.69 158 THR B N 1
ATOM 2831 C CA . THR B 1 158 ? 11.383 1.519 -8.055 1 98.69 158 THR B CA 1
ATOM 2832 C C . THR B 1 158 ? 10.359 1.482 -6.926 1 98.69 158 THR B C 1
ATOM 2834 O O . THR B 1 158 ? 10.672 1.815 -5.781 1 98.69 158 THR B O 1
ATOM 2837 N N . ILE B 1 159 ? 9.125 1.15 -7.312 1 98.75 159 ILE B N 1
ATOM 2838 C CA . ILE B 1 159 ? 8.094 0.914 -6.309 1 98.75 159 ILE B CA 1
ATOM 2839 C C . ILE B 1 159 ? 7.574 -0.519 -6.426 1 98.75 159 ILE B C 1
ATOM 2841 O O . ILE B 1 159 ? 7.367 -1.022 -7.531 1 98.75 159 ILE B O 1
ATOM 2845 N N . ILE B 1 160 ? 7.449 -1.212 -5.254 1 98.88 160 ILE B N 1
ATOM 2846 C CA . ILE B 1 160 ? 7.023 -2.607 -5.207 1 98.88 160 ILE B CA 1
ATOM 2847 C C . ILE B 1 160 ? 5.68 -2.717 -4.496 1 98.88 160 ILE B C 1
ATOM 2849 O O . ILE B 1 160 ? 5.477 -2.107 -3.441 1 98.88 160 ILE B O 1
ATOM 2853 N N . PHE B 1 161 ? 4.707 -3.434 -5.094 1 98.69 161 PHE B N 1
ATOM 2854 C CA . PHE B 1 161 ? 3.416 -3.75 -4.492 1 98.69 161 PHE B CA 1
ATOM 2855 C C . PHE B 1 161 ? 3.383 -5.191 -4.004 1 98.69 161 PHE B C 1
ATOM 2857 O O . PHE B 1 161 ? 3.559 -6.125 -4.793 1 98.69 161 PHE B O 1
ATOM 2864 N N . GLU B 1 162 ? 3.184 -5.387 -2.73 1 97.44 162 GLU B N 1
ATOM 2865 C CA . GLU B 1 162 ? 3.188 -6.695 -2.088 1 97.44 162 GLU B CA 1
ATOM 2866 C C . GLU B 1 162 ? 2.045 -6.824 -1.085 1 97.44 162 GLU B C 1
ATOM 2868 O O . GLU B 1 162 ? 1.488 -5.816 -0.64 1 97.44 162 GLU B O 1
ATOM 2873 N N . ASP B 1 163 ? 1.723 -7.996 -0.72 1 95.69 163 ASP B N 1
ATOM 2874 C CA . ASP B 1 163 ? 0.658 -8.188 0.259 1 95.69 163 ASP B CA 1
ATOM 2875 C C . ASP B 1 163 ? 1.158 -8.977 1.467 1 95.69 163 ASP B C 1
ATOM 2877 O O . ASP B 1 163 ? 0.562 -8.922 2.543 1 95.69 163 ASP B O 1
ATOM 2881 N N . SER B 1 164 ? 2.197 -9.781 1.29 1 92.94 164 SER B N 1
ATOM 2882 C CA . SER B 1 164 ? 2.596 -10.727 2.33 1 92.94 164 SER B CA 1
ATOM 2883 C C . SER B 1 164 ? 3.803 -10.211 3.107 1 92.94 164 SER B C 1
ATOM 2885 O O . SER B 1 164 ? 4.586 -9.406 2.592 1 92.94 164 SER B O 1
ATOM 2887 N N . ASP B 1 165 ? 4.004 -10.727 4.348 1 92.75 165 ASP B N 1
ATOM 2888 C CA . ASP B 1 165 ? 5.145 -10.328 5.168 1 92.75 165 ASP B CA 1
ATOM 2889 C C . ASP B 1 165 ? 6.461 -10.719 4.504 1 92.75 165 ASP B C 1
ATOM 2891 O O . ASP B 1 165 ? 7.426 -9.953 4.523 1 92.75 165 ASP B O 1
ATOM 2895 N N . VAL B 1 166 ? 6.402 -11.875 3.902 1 93.19 166 VAL B N 1
ATOM 2896 C CA . VAL B 1 166 ? 7.598 -12.383 3.236 1 93.19 166 VAL B CA 1
ATOM 2897 C C . VAL B 1 166 ? 7.934 -11.5 2.035 1 93.19 166 VAL B C 1
ATOM 2899 O O . VAL B 1 166 ? 9.102 -11.172 1.803 1 93.19 166 VAL B O 1
ATOM 2902 N N . GLY B 1 167 ? 6.961 -11.125 1.296 1 95.81 167 GLY B N 1
ATOM 2903 C CA . GLY B 1 167 ? 7.152 -10.219 0.172 1 95.81 167 GLY B CA 1
ATOM 2904 C C . GLY B 1 167 ? 7.605 -8.836 0.592 1 95.81 167 GLY B C 1
ATOM 2905 O O . GLY B 1 167 ? 8.461 -8.234 -0.061 1 95.81 167 GLY B O 1
ATOM 2906 N N . LEU B 1 168 ? 7.051 -8.344 1.697 1 96.88 168 LEU B N 1
ATOM 2907 C CA . LEU B 1 168 ? 7.402 -7.023 2.203 1 96.88 168 LEU B CA 1
ATOM 2908 C C . LEU B 1 168 ? 8.844 -7.004 2.709 1 96.88 168 LEU B C 1
ATOM 2910 O O . LEU B 1 168 ? 9.562 -6.02 2.512 1 96.88 168 LEU B O 1
ATOM 2914 N N . GLU B 1 169 ? 9.188 -8.086 3.342 1 97.19 169 GLU B N 1
ATOM 2915 C CA . GLU B 1 169 ? 10.578 -8.195 3.783 1 97.19 169 GLU B CA 1
ATOM 2916 C C . GLU B 1 169 ? 11.539 -8.156 2.598 1 97.19 169 GLU B C 1
ATOM 2918 O O . GLU B 1 169 ? 12.562 -7.477 2.643 1 97.19 169 GLU B O 1
ATOM 2923 N N . ALA B 1 170 ? 11.195 -8.867 1.562 1 97.88 170 ALA B N 1
ATOM 2924 C CA . ALA B 1 170 ? 12 -8.852 0.345 1 97.88 170 ALA B CA 1
ATOM 2925 C C . ALA B 1 170 ? 12.062 -7.453 -0.258 1 97.88 170 ALA B C 1
ATOM 2927 O O . ALA B 1 170 ? 13.125 -7.016 -0.706 1 97.88 170 ALA B O 1
ATOM 2928 N N . ALA B 1 171 ? 10.961 -6.773 -0.291 1 98.31 171 ALA B N 1
ATOM 2929 C CA . ALA B 1 171 ? 10.891 -5.418 -0.826 1 98.31 171 ALA B CA 1
ATOM 2930 C C . ALA B 1 171 ? 11.773 -4.465 -0.025 1 98.31 171 ALA B C 1
ATOM 2932 O O . ALA B 1 171 ? 12.523 -3.674 -0.6 1 98.31 171 ALA B O 1
ATOM 2933 N N . GLN B 1 172 ? 11.68 -4.617 1.26 1 97.5 172 GLN B N 1
ATOM 2934 C CA . GLN B 1 172 ? 12.516 -3.801 2.137 1 97.5 172 GLN B CA 1
ATOM 2935 C C . GLN B 1 172 ? 14 -4.043 1.866 1 97.5 172 GLN B C 1
ATOM 2937 O O . GLN B 1 172 ? 14.781 -3.092 1.778 1 97.5 172 GLN B O 1
ATOM 2942 N N . ASN B 1 173 ? 14.336 -5.301 1.698 1 97.81 173 ASN B N 1
ATOM 2943 C CA . ASN B 1 173 ? 15.727 -5.691 1.485 1 97.81 173 ASN B CA 1
ATOM 2944 C C . ASN B 1 173 ? 16.234 -5.234 0.12 1 97.81 173 ASN B C 1
ATOM 2946 O O . ASN B 1 173 ? 17.438 -5.164 -0.106 1 97.81 173 ASN B O 1
ATOM 2950 N N . SER B 1 174 ? 15.359 -4.922 -0.798 1 98.19 174 SER B N 1
ATOM 2951 C CA . SER B 1 174 ? 15.742 -4.484 -2.137 1 98.19 174 SER B CA 1
ATOM 2952 C C . SER B 1 174 ? 16.188 -3.027 -2.137 1 98.19 174 SER B C 1
ATOM 2954 O O . SER B 1 174 ? 16.812 -2.564 -3.09 1 98.19 174 SER B O 1
ATOM 2956 N N . GLY B 1 175 ? 15.734 -2.27 -1.096 1 97.56 175 GLY B N 1
ATOM 2957 C CA . GLY B 1 175 ? 16.047 -0.849 -1.023 1 97.56 175 GLY B CA 1
ATOM 2958 C C . GLY B 1 175 ? 15.07 0.011 -1.808 1 97.56 175 GLY B C 1
ATOM 2959 O O . GLY B 1 175 ? 15.203 1.235 -1.85 1 97.56 175 GLY B O 1
ATOM 2960 N N . ALA B 1 176 ? 14.062 -0.592 -2.439 1 98.19 176 ALA B N 1
ATOM 2961 C CA . ALA B 1 176 ? 13.062 0.138 -3.211 1 98.19 176 ALA B CA 1
ATOM 2962 C C . ALA B 1 176 ? 11.953 0.666 -2.307 1 98.19 176 ALA B C 1
ATOM 2964 O O . ALA B 1 176 ? 11.875 0.298 -1.133 1 98.19 176 ALA B O 1
ATOM 2965 N N . TYR B 1 177 ? 11.172 1.597 -2.877 1 97.5 177 TYR B N 1
ATOM 2966 C CA . TYR B 1 177 ? 9.906 1.935 -2.232 1 97.5 177 TYR B CA 1
ATOM 2967 C C . TYR B 1 177 ? 8.922 0.774 -2.32 1 97.5 177 TYR B C 1
ATOM 2969 O O . TYR B 1 177 ? 8.961 -0.009 -3.271 1 97.5 177 TYR B O 1
ATOM 2977 N N . TYR B 1 178 ? 8.125 0.625 -1.28 1 98 178 TYR B N 1
ATOM 2978 C CA . TYR B 1 178 ? 7.172 -0.479 -1.346 1 98 178 TYR B CA 1
ATOM 2979 C C . TYR B 1 178 ? 5.887 -0.138 -0.602 1 98 178 TYR B C 1
ATOM 2981 O O . TYR B 1 178 ? 5.871 0.759 0.245 1 98 178 TYR B O 1
ATOM 2989 N N . ILE B 1 179 ? 4.824 -0.776 -1.065 1 97.94 179 ILE B N 1
ATOM 2990 C CA . ILE B 1 179 ? 3.469 -0.621 -0.544 1 97.94 179 ILE B CA 1
ATOM 2991 C C . ILE B 1 179 ? 2.881 -1.992 -0.222 1 97.94 179 ILE B C 1
ATOM 2993 O O . ILE B 1 179 ? 3.164 -2.975 -0.911 1 97.94 179 ILE B O 1
ATOM 2997 N N . LYS B 1 180 ? 2.109 -2.014 0.849 1 98.12 180 LYS B N 1
ATOM 2998 C CA . LYS B 1 180 ? 1.361 -3.227 1.166 1 98.12 180 LYS B CA 1
ATOM 2999 C C . LYS B 1 180 ? -0.083 -3.121 0.684 1 98.12 180 LYS B C 1
ATOM 3001 O O . LYS B 1 180 ? -0.796 -2.182 1.042 1 98.12 180 LYS B O 1
ATOM 3006 N N . VAL B 1 181 ? -0.464 -4.047 -0.083 1 97.19 181 VAL B N 1
ATOM 3007 C CA . VAL B 1 181 ? -1.836 -4.195 -0.557 1 97.19 181 VAL B CA 1
ATOM 3008 C C . VAL B 1 181 ? -2.617 -5.094 0.398 1 97.19 181 VAL B C 1
ATOM 3010 O O . VAL B 1 181 ? -2.109 -6.121 0.851 1 97.19 181 VAL B O 1
ATOM 3013 N N . TYR B 1 182 ? -3.855 -4.633 0.776 1 93.44 182 TYR B N 1
ATOM 3014 C CA . TYR B 1 182 ? -4.711 -5.414 1.661 1 93.44 182 TYR B CA 1
ATOM 3015 C C . TYR B 1 182 ? -5.926 -5.949 0.911 1 93.44 182 TYR B C 1
ATOM 3017 O O . TYR B 1 182 ? -6.23 -5.496 -0.194 1 93.44 182 TYR B O 1
ATOM 3025 N N . GLY B 1 183 ? -6.688 -6.883 1.593 1 80.62 183 GLY B N 1
ATOM 3026 C CA . GLY B 1 183 ? -7.992 -7.258 1.073 1 80.62 183 GLY B CA 1
ATOM 3027 C C . GLY B 1 183 ? -8.109 -8.742 0.777 1 80.62 183 GLY B C 1
ATOM 3028 O O . GLY B 1 183 ? -9.219 -9.289 0.764 1 80.62 183 GLY B O 1
ATOM 3029 N N . TYR B 1 184 ? -6.957 -9.352 0.506 1 74.5 184 TYR B N 1
ATOM 3030 C CA . TYR B 1 184 ? -7.109 -10.727 0.032 1 74.5 184 TYR B CA 1
ATOM 3031 C C . TYR B 1 184 ? -6.449 -11.711 0.991 1 74.5 184 TYR B C 1
ATOM 3033 O O . TYR B 1 184 ? -6.438 -12.914 0.739 1 74.5 184 TYR B O 1
ATOM 3041 N N . ASN B 1 185 ? -5.773 -11.156 2.027 1 67 185 ASN B N 1
ATOM 3042 C CA . ASN B 1 185 ? -5.129 -12.094 2.945 1 67 185 ASN B CA 1
ATOM 3043 C C . ASN B 1 185 ? -5.906 -12.219 4.254 1 67 185 ASN B C 1
ATOM 3045 O O . ASN B 1 185 ? -6.613 -11.289 4.652 1 67 185 ASN B O 1
#

pLDDT: mean 95.87, std 4.29, range [67.0, 98.94]

Radius of gyration: 23.02 Å; Cα contacts (8 Å, |Δi|>4): 661; chains: 2; bounding box: 40×68×56 Å

Sequence (370 aa):
MKGKLAILDLDGTLFDTKEVNYMAYKTALEEYGYTIEYDYYCQYCNGRHYTDFLHNIIKSKDEIENIHKRKKELYSKYLDNAILNEHLLNIARGIKEEYYLSLVTTASRKNTEEILDKFFLGTFFDAIFTAEDTKFVKPDPEGFLQAMNHFKISPVNTIIFEDSDVGLEAAQNSGAYYIKVYGYNMKGKLAILDLDGTLFDTKEVNYMAYKTALEEYGYTIEYDYYCQYCNGRHYTDFLHNIIKSKDEIENIHKRKKELYSKYLDNAILNEHLLNIARGIKEEYYLSLVTTASRKNTEEILDKFFLGTFFDAIFTAEDTKFVKPDPEGFLQAMNHFKISPVNTIIFEDSDVGLEAAQNSGAYYIKVYGYN